Protein 8SFV (pdb70)

Structure (mmCIF, N/CA/C/O backbone):
data_8SFV
#
_entry.id   8SFV
#
_cell.length_a   111.251
_cell.length_b   111.251
_cell.length_c   193.802
_cell.angle_alpha   90.00
_cell.angle_beta   90.00
_cell.angle_gamma   90.00
#
_symmetry.space_group_name_H-M   'I 41 2 2'
#
loop_
_entity.id
_entity.type
_entity.pdbx_description
1 polymer 'Green fluorescent protein'
2 polymer LaG19
3 non-polymer GLYCEROL
4 non-polymer 'SULFATE ION'
5 non-polymer 'SODIUM ION'
6 water water
#
loop_
_atom_site.group_PDB
_atom_site.id
_atom_site.type_symbol
_atom_site.label_atom_id
_atom_site.label_alt_id
_atom_site.label_comp_id
_atom_site.label_asym_id
_atom_site.label_entity_id
_atom_site.label_seq_id
_atom_site.pdbx_PDB_ins_code
_atom_site.Cartn_x
_atom_site.Cartn_y
_atom_site.Cartn_z
_atom_site.occupancy
_atom_site.B_iso_or_equiv
_atom_site.auth_seq_id
_atom_site.auth_comp_id
_atom_site.auth_asym_id
_atom_site.auth_atom_id
_atom_site.pdbx_PDB_model_num
ATOM 1 N N . SER A 1 3 ? 13.798 -23.807 -44.425 1.00 78.32 2 SER A N 1
ATOM 2 C CA . SER A 1 3 ? 12.810 -24.814 -44.054 1.00 80.91 2 SER A CA 1
ATOM 3 C C . SER A 1 3 ? 11.606 -24.809 -44.983 1.00 90.77 2 SER A C 1
ATOM 4 O O . SER A 1 3 ? 11.517 -24.004 -45.913 1.00 92.60 2 SER A O 1
ATOM 11 N N . LYS A 1 4 ? 10.666 -25.707 -44.689 1.00 82.44 3 LYS A N 1
ATOM 12 C CA . LYS A 1 4 ? 9.473 -25.918 -45.504 1.00 76.62 3 LYS A CA 1
ATOM 13 C C . LYS A 1 4 ? 8.333 -25.038 -45.005 1.00 61.16 3 LYS A C 1
ATOM 14 O O . LYS A 1 4 ? 7.781 -24.228 -45.756 1.00 57.13 3 LYS A O 1
ATOM 33 N N . GLY A 1 5 ? 7.979 -25.193 -43.730 1.00 57.15 4 GLY A N 1
ATOM 34 C CA . G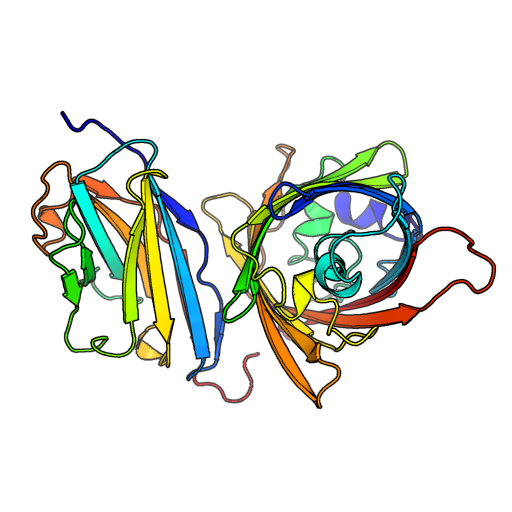LY A 1 5 ? 7.031 -24.277 -43.123 1.00 51.97 4 GLY A CA 1
ATOM 35 C C . GLY A 1 5 ? 7.502 -22.840 -43.204 1.00 50.16 4 GLY A C 1
ATOM 36 O O . GLY A 1 5 ? 6.736 -21.946 -43.580 1.00 49.02 4 GLY A O 1
ATOM 40 N N . GLU A 1 6 ? 8.778 -22.598 -42.859 1.00 53.41 5 GLU A N 1
ATOM 41 C CA . GLU A 1 6 ? 9.341 -21.257 -42.988 1.00 51.05 5 GLU A CA 1
ATOM 42 C C . GLU A 1 6 ? 9.066 -20.675 -44.366 1.00 52.30 5 GLU A C 1
ATOM 43 O O . GLU A 1 6 ? 8.757 -19.482 -44.508 1.00 47.51 5 GLU A O 1
ATOM 55 N N . GLU A 1 7 ? 9.220 -21.504 -45.405 1.00 53.58 6 GLU A N 1
ATOM 56 C CA . GLU A 1 7 ? 9.203 -20.993 -46.766 1.00 53.00 6 GLU A CA 1
ATOM 57 C C . GLU A 1 7 ? 7.841 -20.443 -47.164 1.00 45.89 6 GLU A C 1
ATOM 58 O O . GLU A 1 7 ? 7.761 -19.596 -48.060 1.00 47.90 6 GLU A O 1
ATOM 70 N N . LEU A 1 8 ? 6.765 -20.917 -46.530 1.00 45.00 7 LEU A N 1
ATOM 71 C CA . LEU A 1 8 ? 5.447 -20.379 -46.847 1.00 43.52 7 LEU A CA 1
ATOM 72 C C . LEU A 1 8 ? 5.265 -18.922 -46.416 1.00 41.86 7 LEU A C 1
ATOM 73 O O . LEU A 1 8 ? 4.270 -18.297 -46.799 1.00 39.19 7 LEU A O 1
ATOM 89 N N . PHE A 1 9 ? 6.210 -18.359 -45.660 1.00 41.58 8 PHE A N 1
ATOM 90 C CA . PHE A 1 9 ? 6.032 -17.041 -45.066 1.00 37.15 8 PHE A CA 1
ATOM 91 C C . PHE A 1 9 ? 7.072 -16.025 -45.508 1.00 40.05 8 PHE A C 1
ATOM 92 O O . PHE A 1 9 ? 7.164 -14.941 -44.916 1.00 40.60 8 PHE A O 1
ATOM 109 N N . THR A 1 10 ? 7.828 -16.318 -46.559 1.00 40.91 9 THR A N 1
ATOM 110 C CA . THR A 1 10 ? 8.841 -15.369 -47.011 1.00 39.66 9 THR A CA 1
ATOM 111 C C . THR A 1 10 ? 8.251 -14.100 -47.604 1.00 42.52 9 THR A C 1
ATOM 112 O O . THR A 1 10 ? 8.965 -13.094 -47.742 1.00 41.00 9 THR A O 1
ATOM 123 N N . GLY A 1 11 ? 6.991 -14.127 -47.999 1.00 36.99 10 GLY A N 1
ATOM 124 C CA . GLY A 1 11 ? 6.389 -12.931 -48.546 1.00 38.36 10 GLY A CA 1
ATOM 125 C C . GLY A 1 11 ? 5.085 -12.625 -47.855 1.00 38.92 10 GLY A C 1
ATOM 126 O O . GLY A 1 11 ? 4.811 -13.153 -46.774 1.00 37.73 10 GLY A O 1
ATOM 130 N N . VAL A 1 12 ? 4.284 -11.784 -48.482 1.00 36.86 11 VAL A N 1
ATOM 131 C CA . VAL A 1 12 ? 2.984 -11.387 -47.948 1.00 35.42 11 VAL A CA 1
ATOM 132 C C . VAL A 1 12 ? 1.996 -12.515 -48.165 1.00 37.11 11 VAL A C 1
ATOM 133 O O . VAL A 1 12 ? 1.898 -13.060 -49.261 1.00 35.30 11 VAL A O 1
ATOM 146 N N . VAL A 1 13 ? 1.255 -12.880 -47.114 1.00 32.10 12 VAL A N 1
ATOM 147 C CA . VAL A 1 13 ? 0.343 -14.015 -47.152 1.00 32.87 12 VAL A CA 1
ATOM 148 C C . VAL A 1 13 ? -1.063 -13.509 -46.822 1.00 33.94 12 VAL A C 1
ATOM 149 O O . VAL A 1 13 ? -1.243 -12.845 -45.805 1.00 29.71 12 VAL A O 1
ATOM 162 N N . PRO A 1 14 ? -2.064 -13.776 -47.657 1.00 35.72 13 PRO A N 1
ATOM 163 C CA . PRO A 1 14 ? -3.421 -13.347 -47.293 1.00 33.96 13 PRO A CA 1
ATOM 164 C C . PRO A 1 14 ? -3.963 -14.165 -46.140 1.00 30.14 13 PRO A C 1
ATOM 165 O O . PRO A 1 14 ? -3.635 -15.347 -45.967 1.00 32.94 13 PRO A O 1
ATOM 176 N N . ILE A 1 15 ? -4.852 -13.535 -45.369 1.00 30.49 14 ILE A N 1
ATOM 177 C CA . ILE A 1 15 ? -5.415 -14.144 -44.169 1.00 29.69 14 ILE A CA 1
ATOM 178 C C . ILE A 1 15 ? -6.933 -14.067 -44.239 1.00 31.34 14 ILE A C 1
ATOM 179 O O . ILE A 1 15 ? -7.494 -13.077 -44.713 1.00 29.64 14 ILE A O 1
ATOM 195 N N . LEU A 1 16 ? -7.586 -15.102 -43.759 1.00 30.10 15 LEU A N 1
ATOM 196 C CA . LEU A 1 16 ? -9.016 -15.096 -43.478 1.00 32.50 15 LEU A CA 1
ATOM 197 C C . LEU A 1 16 ? -9.229 -15.494 -42.027 1.00 32.98 15 LEU A C 1
ATOM 198 O O . LEU A 1 16 ? -8.545 -16.381 -41.520 1.00 35.60 15 LEU A O 1
ATOM 214 N N . VAL A 1 17 ? -10.177 -14.845 -41.361 1.00 31.43 16 VAL A N 1
ATOM 215 C CA . VAL A 1 17 ? -10.517 -15.158 -39.972 1.00 31.32 16 VAL A CA 1
ATOM 216 C C . VAL A 1 17 ? -12.017 -15.341 -39.871 1.00 36.36 16 VAL A C 1
ATOM 217 O O . VAL A 1 17 ? -12.769 -14.511 -40.378 1.00 32.41 16 VAL A O 1
ATOM 230 N N . GLU A 1 18 ? -12.453 -16.407 -39.187 1.00 33.35 17 GLU A N 1
ATOM 231 C CA . GLU A 1 18 ? -13.876 -16.684 -38.993 1.00 35.84 17 GLU A CA 1
ATOM 232 C C . GLU A 1 18 ? -14.084 -17.100 -37.545 1.00 39.49 17 GLU A C 1
ATOM 233 O O . GLU A 1 18 ? -13.417 -18.024 -37.067 1.00 39.24 17 GLU A O 1
ATOM 245 N N . LEU A 1 19 ? -15.040 -16.458 -36.862 1.00 34.55 18 LEU A N 1
ATOM 246 C CA . LEU A 1 19 ? -15.285 -16.724 -35.445 1.00 33.87 18 LEU A CA 1
ATOM 247 C C . LEU A 1 19 ? -16.776 -16.904 -35.205 1.00 38.79 18 LEU A C 1
ATOM 248 O O . LEU A 1 19 ? -17.578 -16.059 -35.610 1.00 37.42 18 LEU A O 1
ATOM 264 N N . ASP A 1 20 ? -17.132 -17.987 -34.510 1.00 38.29 19 ASP A N 1
ATOM 265 C CA . ASP A 1 20 ? -18.484 -18.195 -33.987 1.00 43.01 19 ASP A CA 1
ATOM 266 C C . ASP A 1 20 ? -18.407 -18.073 -32.468 1.00 40.83 19 ASP A C 1
ATOM 267 O O . ASP A 1 20 ? -17.603 -18.750 -31.818 1.00 41.47 19 ASP A O 1
ATOM 276 N N . GLY A 1 21 ? -19.222 -17.197 -31.910 1.00 40.21 20 GLY A N 1
ATOM 277 C CA . GLY A 1 21 ? -19.100 -16.838 -30.514 1.00 36.60 20 GLY A CA 1
ATOM 278 C C . GLY A 1 21 ? -20.411 -16.931 -29.761 1.00 43.98 20 GLY A C 1
ATOM 279 O O . GLY A 1 21 ? -21.491 -16.763 -30.319 1.00 39.06 20 GLY A O 1
ATOM 283 N N . ASP A 1 22 ? -20.286 -17.177 -28.460 1.00 42.06 21 ASP A N 1
ATOM 284 C CA . ASP A 1 22 ? -21.419 -17.308 -27.550 1.00 44.25 21 ASP A CA 1
ATOM 285 C C . ASP A 1 22 ? -20.908 -16.815 -26.200 1.00 41.44 21 ASP A C 1
ATOM 286 O O . ASP A 1 22 ? -20.122 -17.504 -25.540 1.00 47.03 21 ASP A O 1
ATOM 295 N N . VAL A 1 23 ? -21.322 -15.619 -25.819 1.00 40.60 22 VAL A N 1
ATOM 296 C CA . VAL A 1 23 ? -20.911 -15.042 -24.549 1.00 43.19 22 VAL A CA 1
ATOM 297 C C . VAL A 1 23 ? -22.162 -14.852 -23.719 1.00 43.06 22 VAL A C 1
ATOM 298 O O . VAL A 1 23 ? -23.022 -14.018 -24.054 1.00 44.70 22 VAL A O 1
ATOM 311 N N . ASN A 1 24 ? -22.254 -15.623 -22.638 1.00 43.97 23 ASN A N 1
ATOM 312 C CA . ASN A 1 24 ? -23.409 -15.602 -21.752 1.00 47.01 23 ASN A CA 1
ATOM 313 C C . ASN A 1 24 ? -24.690 -15.875 -22.534 1.00 46.93 23 ASN A C 1
ATOM 314 O O . ASN A 1 24 ? -25.707 -15.215 -22.333 1.00 50.99 23 ASN A O 1
ATOM 325 N N . GLY A 1 25 ? -24.642 -16.871 -23.421 1.00 44.62 24 GLY A N 1
ATOM 326 C CA . GLY A 1 25 ? -25.774 -17.193 -24.273 1.00 49.19 24 GLY A CA 1
ATOM 327 C C . GLY A 1 25 ? -26.011 -16.226 -25.405 1.00 48.03 24 GLY A C 1
ATOM 328 O O . GLY A 1 25 ? -26.886 -16.486 -26.256 1.00 48.70 24 GLY A O 1
ATOM 332 N N . HIS A 1 26 ? -25.257 -15.125 -25.459 1.00 48.90 25 HIS A N 1
ATOM 333 C CA . HIS A 1 26 ? -25.428 -14.096 -26.472 1.00 51.13 25 HIS A CA 1
ATOM 334 C C . HIS A 1 26 ? -24.558 -14.468 -27.667 1.00 46.36 25 HIS A C 1
ATOM 335 O O . HIS A 1 26 ? -23.328 -14.469 -27.579 1.00 44.76 25 HIS A O 1
ATOM 349 N N . LYS A 1 27 ? -25.201 -14.813 -28.780 1.00 49.62 26 LYS A N 1
ATOM 350 C CA . LYS A 1 27 ? -24.545 -15.441 -29.918 1.00 47.44 26 LYS A CA 1
ATOM 351 C C . LYS A 1 27 ? -24.153 -14.409 -30.985 1.00 42.51 26 LYS A C 1
ATOM 352 O O . LYS A 1 27 ? -24.882 -13.442 -31.256 1.00 42.83 26 LYS A O 1
ATOM 371 N N . PHE A 1 28 ? -23.014 -14.659 -31.644 1.00 38.79 27 PHE A N 1
ATOM 372 C CA . PHE A 1 28 ? -22.552 -13.741 -32.688 1.00 38.86 27 PHE A CA 1
ATOM 373 C C . PHE A 1 28 ? -21.506 -14.384 -33.599 1.00 36.74 27 PHE A C 1
ATOM 374 O O . PHE A 1 28 ? -20.935 -15.419 -33.273 1.00 39.28 27 PHE A O 1
ATOM 391 N N . SER A 1 29 ? -21.270 -13.755 -34.761 1.00 37.32 28 SER A N 1
ATOM 392 C CA . SER A 1 29 ? -20.301 -14.259 -35.741 1.00 35.57 28 SER A CA 1
ATOM 393 C C . SER A 1 29 ? -19.487 -13.095 -36.268 1.00 35.22 28 SER A C 1
ATOM 394 O O . SER A 1 29 ? -20.029 -12.004 -36.479 1.00 35.67 28 SER A O 1
ATOM 402 N N . VAL A 1 30 ? -18.180 -13.325 -36.460 1.00 33.45 29 VAL A N 1
ATOM 403 C CA . VAL A 1 30 ? -17.297 -12.314 -37.011 1.00 32.34 29 VAL A CA 1
ATOM 404 C C . VAL A 1 30 ? -16.527 -12.919 -38.182 1.00 35.20 29 VAL A C 1
ATOM 405 O O . VAL A 1 30 ? -16.094 -14.078 -38.126 1.00 35.30 29 VAL A O 1
ATOM 418 N N . SER A 1 31 ? -16.397 -12.149 -39.264 1.00 32.14 30 SER A N 1
ATOM 419 C CA . SER A 1 31 ? -15.521 -12.507 -40.373 1.00 31.08 30 SER A CA 1
ATOM 420 C C . SER A 1 31 ? -14.502 -11.393 -40.543 1.00 30.73 30 SER A C 1
ATOM 421 O O . SER A 1 31 ? -14.856 -10.210 -40.445 1.00 31.18 30 SER A O 1
ATOM 429 N N . GLY A 1 32 ? -13.237 -11.777 -40.813 1.00 30.01 31 GLY A N 1
ATOM 430 C CA . GLY A 1 32 ? -12.183 -10.829 -41.049 1.00 31.14 31 GLY A CA 1
ATOM 431 C C . GLY A 1 32 ? -11.244 -11.323 -42.133 1.00 28.14 31 GLY A C 1
ATOM 432 O O . GLY A 1 32 ? -11.275 -12.492 -42.532 1.00 30.93 31 GLY A O 1
ATOM 436 N N . GLU A 1 33 ? -10.433 -10.394 -42.613 1.00 28.16 32 GLU A N 1
ATOM 437 C CA . GLU A 1 33 ? -9.485 -10.668 -43.692 1.00 28.37 32 GLU A CA 1
ATOM 438 C C . GLU A 1 33 ? -8.349 -9.655 -43.630 1.00 27.47 32 GLU A C 1
ATOM 439 O O . GLU A 1 33 ? -8.464 -8.557 -43.059 1.00 27.17 32 GLU A O 1
ATOM 451 N N . GLY A 1 34 ? -7.239 -10.031 -44.231 1.00 27.58 33 GLY A N 1
ATOM 452 C CA . GLY A 1 34 ? -6.145 -9.114 -44.335 1.00 28.03 33 GLY A CA 1
ATOM 453 C C . GLY A 1 34 ? -4.926 -9.824 -44.871 1.00 27.35 33 GLY A C 1
ATOM 454 O O . GLY A 1 34 ? -5.049 -10.698 -45.725 1.00 27.18 33 GLY A O 1
ATOM 458 N N . GLU A 1 35 ? -3.750 -9.485 -44.335 1.00 27.84 34 GLU A N 1
ATOM 459 C CA . GLU A 1 35 ? -2.520 -10.115 -44.780 1.00 28.82 34 GLU A CA 1
ATOM 460 C C . GLU A 1 35 ? -1.455 -10.037 -43.700 1.00 28.11 34 GLU A C 1
ATOM 461 O O . GLU A 1 35 ? -1.468 -9.148 -42.839 1.00 27.51 34 GLU A O 1
ATOM 473 N N . GLY A 1 36 ? -0.543 -10.994 -43.744 1.00 27.16 35 GLY A N 1
ATOM 474 C CA . GLY A 1 36 ? 0.576 -11.030 -42.823 1.00 26.09 35 GLY A CA 1
ATOM 475 C C . GLY A 1 36 ? 1.888 -11.070 -43.572 1.00 29.88 35 GLY A C 1
ATOM 476 O O . GLY A 1 36 ? 1.974 -11.610 -44.679 1.00 29.33 35 GLY A O 1
ATOM 480 N N . ASP A 1 37 ? 2.915 -10.511 -42.946 1.00 28.87 36 ASP A N 1
ATOM 481 C CA . ASP A 1 37 ? 4.246 -10.426 -43.568 1.00 29.74 36 ASP A CA 1
ATOM 482 C C . ASP A 1 37 ? 5.253 -10.717 -42.456 1.00 30.51 36 ASP A C 1
ATOM 483 O O . ASP A 1 37 ? 5.657 -9.818 -41.708 1.00 30.21 36 ASP A O 1
ATOM 492 N N . ALA A 1 38 ? 5.599 -11.995 -42.318 1.00 30.85 37 ALA A N 1
ATOM 493 C CA . ALA A 1 38 ? 6.433 -12.442 -41.227 1.00 31.42 37 ALA A CA 1
ATOM 494 C C . ALA A 1 38 ? 7.848 -11.930 -41.368 1.00 32.05 37 ALA A C 1
ATOM 495 O O . ALA A 1 38 ? 8.614 -11.992 -40.408 1.00 35.06 37 ALA A O 1
ATOM 502 N N . THR A 1 39 ? 8.212 -11.439 -42.556 1.00 31.34 38 THR A N 1
ATOM 503 C CA . THR A 1 39 ? 9.489 -10.773 -42.745 1.00 35.58 38 THR A CA 1
ATOM 504 C C . THR A 1 39 ? 9.604 -9.534 -41.866 1.00 32.21 38 THR A C 1
ATOM 505 O O . THR A 1 39 ? 10.668 -9.287 -41.274 1.00 33.51 38 THR A O 1
ATOM 516 N N . TYR A 1 40 ? 8.503 -8.793 -41.711 1.00 28.56 39 TYR A N 1
ATOM 517 C CA . TYR A 1 40 ? 8.450 -7.628 -40.839 1.00 31.32 39 TYR A CA 1
ATOM 518 C C . TYR A 1 40 ? 7.827 -7.939 -39.491 1.00 35.23 39 TYR A C 1
ATOM 519 O O . TYR A 1 40 ? 7.867 -7.094 -38.582 1.00 39.40 39 TYR A O 1
ATOM 537 N N . GLY A 1 41 ? 7.207 -9.100 -39.354 1.00 28.44 40 GLY A N 1
ATOM 538 C CA . GLY A 1 41 ? 6.422 -9.322 -38.173 1.00 29.32 40 GLY A CA 1
ATOM 539 C C . GLY A 1 41 ? 5.121 -8.556 -38.146 1.00 30.53 40 GLY A C 1
ATOM 540 O O . GLY A 1 41 ? 4.633 -8.216 -37.073 1.00 36.04 40 GLY A O 1
ATOM 544 N N . LYS A 1 42 ? 4.526 -8.295 -39.298 1.00 27.91 41 LYS A N 1
ATOM 545 C CA . LYS A 1 42 ? 3.390 -7.398 -39.399 1.00 25.20 41 LYS A CA 1
ATOM 546 C C . LYS A 1 42 ? 2.130 -8.148 -39.783 1.00 29.71 41 LYS A C 1
ATOM 547 O O . LYS A 1 42 ? 2.126 -8.954 -40.715 1.00 29.69 41 LYS A O 1
ATOM 566 N N . LEU A 1 43 ? 1.038 -7.812 -39.109 1.00 27.82 42 LEU A N 1
ATOM 567 C CA . LEU A 1 43 ? -0.291 -8.339 -39.402 1.00 25.09 42 LEU A CA 1
ATOM 568 C C . LEU A 1 43 ? -1.231 -7.160 -39.551 1.00 27.92 42 LEU A C 1
ATOM 569 O O . LEU A 1 43 ? -1.211 -6.248 -38.713 1.00 26.63 42 LEU A O 1
ATOM 585 N N . THR A 1 44 ? -2.065 -7.180 -40.603 1.00 25.88 43 THR A N 1
ATOM 586 C CA . THR A 1 44 ? -3.092 -6.165 -40.806 1.00 24.50 43 THR A CA 1
ATOM 587 C C . THR A 1 44 ? -4.408 -6.871 -41.096 1.00 28.04 43 THR A C 1
ATOM 588 O O . THR A 1 44 ? -4.507 -7.691 -42.026 1.00 27.04 43 THR A O 1
ATOM 599 N N . LEU A 1 45 ? -5.422 -6.572 -40.299 1.00 26.42 44 LEU A N 1
ATOM 600 C CA . LEU A 1 45 ? -6.674 -7.288 -40.440 1.00 24.84 44 LEU A CA 1
ATOM 601 C C . LEU A 1 45 ? -7.832 -6.331 -40.224 1.00 26.12 44 LEU A C 1
ATOM 602 O O . LEU A 1 45 ? -7.693 -5.353 -39.492 1.00 28.03 44 LEU A O 1
ATOM 618 N N . LYS A 1 46 ? -8.945 -6.582 -40.922 1.00 26.78 45 LYS A N 1
ATOM 619 C CA . LYS A 1 46 ? -10.228 -5.906 -40.682 1.00 25.78 45 LYS A CA 1
ATOM 620 C C . LYS A 1 46 ? -11.318 -6.927 -40.448 1.00 27.36 45 LYS A C 1
ATOM 621 O O . LYS A 1 46 ? -11.421 -7.912 -41.188 1.00 29.39 45 LYS A O 1
ATOM 640 N N . PHE A 1 47 ? -12.153 -6.677 -39.430 1.00 26.63 46 PHE A N 1
ATOM 641 C CA . PHE A 1 47 ? -13.237 -7.572 -39.061 1.00 27.76 46 PHE A CA 1
ATOM 642 C C . PHE A 1 47 ? -14.578 -6.858 -39.084 1.00 28.43 46 PHE A C 1
ATOM 643 O O . PHE A 1 47 ? -14.653 -5.673 -38.759 1.00 27.57 46 PHE A O 1
ATOM 660 N N . ILE A 1 48 ? -15.632 -7.592 -39.450 1.00 29.68 47 ILE A N 1
ATOM 661 C CA . ILE A 1 48 ? -17.012 -7.152 -39.245 1.00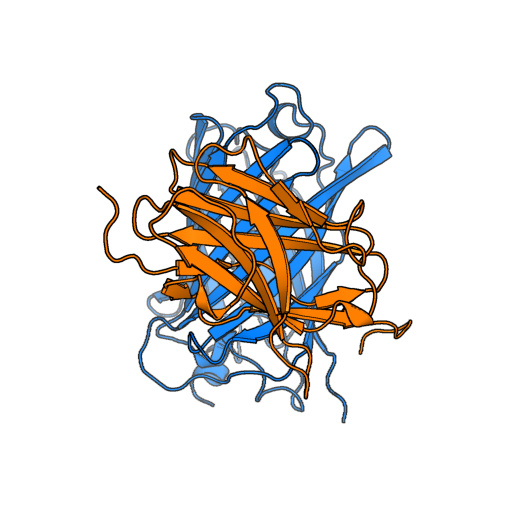 29.67 47 ILE A CA 1
ATOM 662 C C . ILE A 1 48 ? -17.762 -8.195 -38.442 1.00 30.76 47 ILE A C 1
ATOM 663 O O . ILE A 1 48 ? -17.508 -9.400 -38.547 1.00 31.16 47 ILE A O 1
ATOM 679 N N . CYS A 1 49 ? -18.733 -7.734 -37.658 1.00 32.11 48 CYS A N 1
ATOM 680 C CA . CYS A 1 49 ? -19.643 -8.657 -36.993 1.00 34.04 48 CYS A CA 1
ATOM 681 C C . CYS A 1 49 ? -20.848 -8.824 -37.927 1.00 36.07 48 CYS A C 1
ATOM 682 O O . CYS A 1 49 ? -21.487 -7.833 -38.315 1.00 34.08 48 CYS A O 1
ATOM 690 N N . THR A 1 50 ? -21.061 -10.046 -38.410 1.00 34.24 49 THR A N 1
ATOM 691 C CA . THR A 1 50 ? -22.026 -10.241 -39.491 1.00 36.39 49 THR A CA 1
ATOM 692 C C . THR A 1 50 ? -23.432 -10.462 -38.967 1.00 38.04 49 THR A C 1
ATOM 693 O O . THR A 1 50 ? -24.363 -10.507 -39.761 1.00 40.27 49 THR A O 1
ATOM 704 N N . THR A 1 51 ? -23.585 -10.613 -37.658 1.00 39.77 50 THR A N 1
ATOM 705 C CA . THR A 1 51 ? -24.860 -10.849 -36.997 1.00 38.42 50 THR A CA 1
ATOM 706 C C . THR A 1 51 ? -25.428 -9.601 -36.349 1.00 42.59 50 THR A C 1
ATOM 707 O O . THR A 1 51 ? -26.447 -9.686 -35.668 1.00 47.98 50 THR A O 1
ATOM 718 N N . GLY A 1 52 ? -24.855 -8.439 -36.610 1.00 43.10 51 GLY A N 1
ATOM 719 C CA . GLY A 1 52 ? -25.350 -7.205 -36.039 1.00 46.50 51 GLY A CA 1
ATOM 720 C C . GLY A 1 52 ? -24.301 -6.513 -35.188 1.00 46.81 51 GLY A C 1
ATOM 721 O O . GLY A 1 52 ? -23.174 -6.320 -35.640 1.00 41.87 51 GLY A O 1
ATOM 725 N N . LYS A 1 53 ? -24.663 -6.138 -33.955 1.00 42.17 52 LYS A N 1
ATOM 726 C CA . LYS A 1 53 ? -23.722 -5.454 -33.051 1.00 48.64 52 LYS A CA 1
ATOM 727 C C . LYS A 1 53 ? -22.946 -6.488 -32.245 1.00 44.02 52 LYS A C 1
ATOM 728 O O . LYS A 1 53 ? -23.512 -7.450 -31.718 1.00 39.23 52 LYS A O 1
ATOM 747 N N . LEU A 1 54 ? -21.622 -6.283 -32.124 1.00 38.25 53 LEU A N 1
ATOM 748 C CA . LEU A 1 54 ? -20.845 -7.185 -31.300 1.00 36.72 53 LEU A CA 1
ATOM 749 C C . LEU A 1 54 ? -21.276 -7.010 -29.848 1.00 34.90 53 LEU A C 1
ATOM 750 O O . LEU A 1 54 ? -21.367 -5.870 -29.375 1.00 38.76 53 LEU A O 1
ATOM 766 N N . PRO A 1 55 ? -21.612 -8.090 -29.136 1.00 35.03 54 PRO A N 1
ATOM 767 C CA . PRO A 1 55 ? -22.120 -7.949 -27.760 1.00 39.70 54 PRO A CA 1
ATOM 768 C C . PRO A 1 55 ? -21.031 -7.822 -26.703 1.00 42.63 54 PRO A C 1
ATOM 769 O O . PRO A 1 55 ? -21.358 -7.709 -25.511 1.00 39.77 54 PRO A O 1
ATOM 780 N N . VAL A 1 56 ? -19.762 -7.860 -27.107 1.00 37.57 55 VAL A N 1
ATOM 781 C CA . VAL A 1 56 ? -18.626 -7.640 -26.211 1.00 32.97 55 VAL A CA 1
ATOM 782 C C . VAL A 1 56 ? -17.722 -6.598 -26.866 1.00 38.45 55 VAL A C 1
ATOM 783 O O . VAL A 1 56 ? -17.883 -6.312 -28.054 1.00 33.18 55 VAL A O 1
ATOM 796 N N . PRO A 1 57 ? -16.788 -6.000 -26.142 1.00 36.35 56 PRO A N 1
ATOM 797 C CA . PRO A 1 57 ? -15.891 -5.003 -26.753 1.00 34.79 56 PRO A CA 1
ATOM 798 C C . PRO A 1 57 ? -14.904 -5.655 -27.698 1.00 31.09 56 PRO A C 1
ATOM 799 O O . PRO A 1 57 ? -14.323 -6.709 -27.414 1.00 33.80 56 PRO A O 1
ATOM 810 N N . TRP A 1 58 ? -14.718 -5.005 -28.833 1.00 30.68 57 TRP A N 1
ATOM 811 C CA . TRP A 1 58 ? -13.749 -5.473 -29.825 1.00 28.72 57 TRP A CA 1
ATOM 812 C C . TRP A 1 58 ? -12.397 -5.776 -29.222 1.00 28.03 57 TRP A C 1
ATOM 813 O O . TRP A 1 58 ? -11.803 -6.810 -29.573 1.00 30.14 57 TRP A O 1
ATOM 834 N N . PRO A 1 59 ? -11.864 -4.958 -28.320 1.00 30.97 58 PRO A N 1
ATOM 835 C CA . PRO A 1 59 ? -10.501 -5.231 -27.824 1.00 28.96 58 PRO A CA 1
ATOM 836 C C . PRO A 1 59 ? -10.394 -6.555 -27.098 1.00 29.64 58 PRO A C 1
ATOM 837 O O . PRO A 1 59 ? -9.317 -7.144 -27.076 1.00 30.80 58 PRO A O 1
ATOM 848 N N . THR A 1 60 ? -11.493 -7.064 -26.509 1.00 29.49 59 THR A N 1
ATOM 849 C CA . THR A 1 60 ? -11.397 -8.333 -25.799 1.00 28.94 59 THR A CA 1
ATOM 850 C C . THR A 1 60 ? -11.169 -9.513 -26.733 1.00 30.35 59 THR A C 1
ATOM 851 O O . THR A 1 60 ? -10.820 -10.595 -26.242 1.00 32.55 59 THR A O 1
ATOM 862 N N . LEU A 1 61 ? -11.369 -9.337 -28.052 1.00 31.14 60 LEU A N 1
ATOM 863 C CA . LEU A 1 61 ? -11.219 -10.413 -29.026 1.00 28.98 60 LEU A CA 1
ATOM 864 C C . LEU A 1 61 ? -9.934 -10.331 -29.851 1.00 28.61 60 LEU A C 1
ATOM 865 O O . LEU A 1 61 ? -9.706 -11.217 -30.681 1.00 28.48 60 LEU A O 1
ATOM 881 N N . VAL A 1 62 ? -9.088 -9.316 -29.623 1.00 30.48 61 VAL A N 1
ATOM 882 C CA . VAL A 1 62 ? -7.857 -9.135 -30.409 1.00 28.84 61 VAL A CA 1
ATOM 883 C C . VAL A 1 62 ? -6.963 -10.366 -30.362 1.00 27.46 61 VAL A C 1
ATOM 884 O O . VAL A 1 62 ? -6.503 -10.855 -31.402 1.00 28.91 61 VAL A O 1
ATOM 897 N N . THR A 1 63 ? -6.672 -10.894 -29.150 1.00 28.29 62 THR A N 1
ATOM 898 C CA . THR A 1 63 ? -5.790 -12.046 -29.092 1.00 31.24 62 THR A CA 1
ATOM 899 C C . THR A 1 63 ? -6.392 -13.264 -29.780 1.00 29.61 62 THR A C 1
ATOM 900 O O . THR A 1 63 ? -5.646 -14.146 -30.248 1.00 31.27 62 THR A O 1
ATOM 911 N N . THR A 1 64 ? -7.717 -13.399 -29.755 1.00 28.98 63 THR A N 1
ATOM 912 C CA . THR A 1 64 ? -8.340 -14.558 -30.379 1.00 30.00 63 THR A CA 1
ATOM 913 C C . THR A 1 64 ? -8.233 -14.488 -31.895 1.00 34.07 63 THR A C 1
ATOM 914 O O . THR A 1 64 ? -7.935 -15.498 -32.539 1.00 30.92 63 THR A O 1
ATOM 925 N N . PHE A 1 65 ? -8.476 -13.309 -32.474 1.00 31.20 64 PHE A N 1
ATOM 926 C CA . PHE A 1 65 ? -8.435 -13.114 -33.929 1.00 29.70 64 PHE A CA 1
ATOM 927 C C . PHE A 1 65 ? -6.991 -13.255 -34.428 1.00 31.46 64 PHE A C 1
ATOM 928 O O . PHE A 1 65 ? -6.679 -13.795 -35.501 1.00 32.88 64 PHE A O 1
ATOM 975 N N . VAL A 1 67 ? -2.655 -15.263 -34.969 1.00 30.42 68 VAL A N 1
ATOM 976 C CA . VAL A 1 67 ? -1.978 -15.972 -36.094 1.00 30.00 68 VAL A CA 1
ATOM 977 C C . VAL A 1 67 ? -0.500 -15.717 -35.877 1.00 33.30 68 VAL A C 1
ATOM 978 O O . VAL A 1 67 ? 0.172 -14.979 -36.595 1.00 29.89 68 VAL A O 1
ATOM 990 N N . GLN A 1 68 ? 0.023 -16.361 -34.834 1.00 30.88 69 GLN A N 1
ATOM 991 C CA . GLN A 1 68 ? 1.374 -16.076 -34.379 1.00 29.18 69 GLN A CA 1
ATOM 992 C C . GLN A 1 68 ? 2.435 -16.640 -35.305 1.00 29.93 69 GLN A C 1
ATOM 993 O O . GLN A 1 68 ? 3.619 -16.330 -35.115 1.00 30.29 69 GLN A O 1
ATOM 1007 N N . CYS A 1 69 ? 2.039 -17.410 -36.325 1.00 30.55 70 CYS A N 1
ATOM 1008 C CA . CYS A 1 69 ? 2.956 -17.751 -37.405 1.00 30.80 70 CYS A CA 1
ATOM 1009 C C . CYS A 1 69 ? 3.476 -16.531 -38.147 1.00 30.55 70 CYS A C 1
ATOM 1010 O O . CYS A 1 69 ? 4.478 -16.650 -38.858 1.00 32.87 70 CYS A O 1
ATOM 1018 N N . PHE A 1 70 ? 2.871 -15.355 -37.967 1.00 28.99 71 PHE A N 1
ATOM 1019 C CA . PHE A 1 70 ? 3.384 -14.150 -38.611 1.00 30.23 71 PHE A CA 1
ATOM 1020 C C . PHE A 1 70 ? 4.377 -13.385 -37.751 1.00 31.33 71 PHE A C 1
ATOM 1021 O O . PHE A 1 70 ? 4.853 -12.331 -38.184 1.00 30.51 71 PHE A O 1
ATOM 1038 N N . ALA A 1 71 ? 4.800 -13.952 -36.618 1.00 28.95 72 ALA A N 1
ATOM 1039 C CA . ALA A 1 71 ? 5.856 -13.330 -35.835 1.00 30.79 72 ALA A CA 1
ATOM 1040 C C . ALA A 1 71 ? 7.137 -13.302 -36.642 1.00 30.28 72 ALA A C 1
ATOM 1041 O O . ALA A 1 71 ? 7.406 -14.209 -37.428 1.00 32.65 72 ALA A O 1
ATOM 1048 N N . ARG A 1 72 ? 7.933 -12.235 -36.465 1.00 29.43 73 ARG A N 1
ATOM 1049 C CA . ARG A 1 72 ? 9.282 -12.229 -37.008 1.00 30.06 73 ARG A CA 1
ATOM 1050 C C . ARG A 1 72 ? 10.201 -12.944 -36.031 1.00 34.56 73 ARG A C 1
ATOM 1051 O O . ARG A 1 72 ? 10.426 -12.454 -34.919 1.00 33.79 73 ARG A O 1
ATOM 1072 N N . TYR A 1 73 ? 10.748 -14.099 -36.442 1.00 31.82 74 TYR A N 1
ATOM 1073 C CA . TYR A 1 73 ? 11.781 -14.786 -35.666 1.00 34.28 74 TYR A CA 1
ATOM 1074 C C . TYR A 1 73 ? 13.138 -14.396 -36.221 1.00 37.60 74 TYR A C 1
ATOM 1075 O O . TYR A 1 73 ? 13.409 -14.654 -37.399 1.00 35.29 74 TYR A O 1
ATOM 1093 N N . PRO A 1 74 ? 14.009 -13.780 -35.447 1.00 36.59 75 PRO A N 1
ATOM 1094 C CA . PRO A 1 74 ? 15.371 -13.498 -35.946 1.00 40.73 75 PRO A CA 1
ATOM 1095 C C . PRO A 1 74 ? 16.071 -14.778 -36.397 1.00 45.65 75 PRO A C 1
ATOM 1096 O O . PRO A 1 74 ? 15.757 -15.885 -35.954 1.00 39.45 75 PRO A O 1
ATOM 1107 N N . ASP A 1 75 ? 17.058 -14.615 -37.281 1.00 43.66 76 ASP A N 1
ATOM 1108 C CA . ASP A 1 75 ? 17.691 -15.792 -37.864 1.00 47.71 76 ASP A CA 1
ATOM 1109 C C . ASP A 1 75 ? 18.281 -16.688 -36.796 1.00 48.78 76 ASP A C 1
ATOM 1110 O O . ASP A 1 75 ? 18.157 -17.914 -36.874 1.00 51.31 76 ASP A O 1
ATOM 1119 N N . HIS A 1 76 ? 18.909 -16.108 -35.776 1.00 47.61 77 HIS A N 1
ATOM 1120 C CA . HIS A 1 76 ? 19.495 -16.981 -34.758 1.00 51.45 77 HIS A CA 1
ATOM 1121 C C . HIS A 1 76 ? 18.450 -17.723 -33.939 1.00 50.94 77 HIS A C 1
ATOM 1122 O O . HIS A 1 76 ? 18.815 -18.543 -33.104 1.00 50.23 77 HIS A O 1
ATOM 1136 N N . MET A 1 77 ? 17.160 -17.467 -34.154 1.00 46.85 78 MET A N 1
ATOM 1137 C CA . MET A 1 77 ? 16.097 -18.067 -33.350 1.00 50.60 78 MET A CA 1
ATOM 1138 C C . MET A 1 77 ? 15.184 -18.928 -34.207 1.00 47.24 78 MET A C 1
ATOM 1139 O O . MET A 1 77 ? 14.156 -19.403 -33.709 1.00 43.27 78 MET A O 1
ATOM 1153 N N . LYS A 1 78 ? 15.534 -19.148 -35.482 1.00 48.99 79 LYS A N 1
ATOM 1154 C CA . LYS A 1 78 ? 14.581 -19.753 -36.404 1.00 51.12 79 LYS A CA 1
ATOM 1155 C C . LYS A 1 78 ? 14.255 -21.181 -35.999 1.00 48.04 79 LYS A C 1
ATOM 1156 O O . LYS A 1 78 ? 13.158 -21.664 -36.289 1.00 46.46 79 LYS A O 1
ATOM 1175 N N . GLN A 1 79 ? 15.170 -21.859 -35.307 1.00 48.76 80 GLN A N 1
ATOM 1176 C CA . GLN A 1 79 ? 14.873 -23.207 -34.834 1.00 48.39 80 GLN A CA 1
ATOM 1177 C C . GLN A 1 79 ? 13.884 -23.240 -33.681 1.00 48.24 80 GLN A C 1
ATOM 1178 O O . GLN A 1 79 ? 13.560 -24.330 -33.212 1.00 49.73 80 GLN A O 1
ATOM 1192 N N . HIS A 1 80 ? 13.419 -22.097 -33.186 1.00 43.09 81 HIS A N 1
ATOM 1193 C CA . HIS A 1 80 ? 12.480 -22.044 -32.071 1.00 42.62 81 HIS A CA 1
ATOM 1194 C C . HIS A 1 80 ? 11.078 -21.627 -32.500 1.00 38.94 81 HIS A C 1
ATOM 1195 O O . HIS A 1 80 ? 10.218 -21.380 -31.643 1.00 38.38 81 HIS A O 1
ATOM 1209 N N . ASP A 1 81 ? 10.821 -21.587 -33.804 1.00 39.26 82 ASP A N 1
ATOM 1210 C CA . ASP A 1 81 ? 9.557 -21.110 -34.348 1.00 39.21 82 ASP A CA 1
ATOM 1211 C C . ASP A 1 81 ? 8.623 -22.290 -34.594 1.00 36.23 82 ASP A C 1
ATOM 1212 O O . ASP A 1 81 ? 8.495 -22.786 -35.713 1.00 39.11 82 ASP A O 1
ATOM 1221 N N . PHE A 1 82 ? 7.916 -22.689 -33.525 1.00 35.41 83 PHE A N 1
ATOM 1222 C CA . PHE A 1 82 ? 6.950 -23.767 -33.628 1.00 40.77 83 PHE A CA 1
ATOM 1223 C C . PHE A 1 82 ? 5.918 -23.467 -34.692 1.00 41.12 83 PHE A C 1
ATOM 1224 O O . PHE A 1 82 ? 5.575 -24.335 -35.503 1.00 42.17 83 PHE A O 1
ATOM 1241 N N . PHE A 1 83 ? 5.421 -22.229 -34.711 1.00 38.85 84 PHE A N 1
ATOM 1242 C CA . PHE A 1 83 ? 4.219 -21.919 -35.475 1.00 34.00 84 PHE A CA 1
ATOM 1243 C C . PHE A 1 83 ? 4.414 -22.202 -36.954 1.00 38.56 84 PHE A C 1
ATOM 1244 O O . PHE A 1 83 ? 3.606 -22.889 -37.582 1.00 37.28 84 PHE A O 1
ATOM 1261 N N . LYS A 1 84 ? 5.476 -21.656 -37.542 1.00 37.88 85 LYS A N 1
ATOM 1262 C CA . LYS A 1 84 ? 5.708 -21.905 -38.958 1.00 37.14 85 LYS A CA 1
ATOM 1263 C C . LYS A 1 84 ? 6.066 -23.363 -39.221 1.00 40.39 85 LYS A C 1
ATOM 1264 O O . LYS A 1 84 ? 5.783 -23.876 -40.313 1.00 42.10 85 LYS A O 1
ATOM 1283 N N . SER A 1 85 ? 6.702 -24.034 -38.261 1.00 41.15 86 SER A N 1
ATOM 1284 C CA . SER A 1 85 ? 7.135 -25.403 -38.507 1.00 45.23 86 SER A CA 1
ATOM 1285 C C . SER A 1 85 ? 5.951 -26.350 -38.650 1.00 48.52 86 SER A C 1
ATOM 1286 O O . SER A 1 85 ? 6.091 -27.395 -39.297 1.00 52.61 86 SER A O 1
ATOM 1294 N N . ALA A 1 86 ? 4.783 -26.005 -38.090 1.00 42.77 87 ALA A N 1
ATOM 1295 C CA . ALA A 1 86 ? 3.617 -26.864 -38.242 1.00 44.55 87 ALA A CA 1
ATOM 1296 C C . ALA A 1 86 ? 2.914 -26.685 -39.578 1.00 47.74 87 ALA A C 1
ATOM 1297 O O . ALA A 1 86 ? 2.005 -27.462 -39.886 1.00 48.11 87 ALA A O 1
ATOM 1304 N N . MET A 1 87 ? 3.305 -25.710 -40.366 1.00 42.81 88 MET A N 1
ATOM 1305 C CA . MET A 1 87 ? 2.610 -25.325 -41.591 1.00 45.32 88 MET A CA 1
ATOM 1306 C C . MET A 1 87 ? 3.068 -26.222 -42.736 1.00 50.70 88 MET A C 1
ATOM 1307 O O . MET A 1 87 ? 4.220 -26.662 -42.771 1.00 52.28 88 MET A O 1
ATOM 1321 N N . PRO A 1 88 ? 2.201 -26.472 -43.724 1.00 50.54 89 PRO A N 1
ATOM 1322 C CA . PRO A 1 88 ? 0.865 -25.887 -43.958 1.00 47.46 89 PRO A CA 1
ATOM 1323 C C . PRO A 1 88 ? -0.287 -26.616 -43.274 1.00 48.34 89 PRO A C 1
ATOM 1324 O O . PRO A 1 88 ? -1.397 -26.091 -43.233 1.00 44.60 89 PRO A O 1
ATOM 1335 N N . GLU A 1 89 ? -0.029 -27.811 -42.737 1.00 45.73 90 GLU A N 1
ATOM 1336 C CA . GLU A 1 89 ? -1.087 -28.556 -42.075 1.00 50.55 90 GLU A CA 1
ATOM 1337 C C . GLU A 1 89 ? -1.686 -27.759 -40.926 1.00 50.22 90 GLU A C 1
ATOM 1338 O O . GLU A 1 89 ? -2.889 -27.840 -40.668 1.00 44.98 90 GLU A O 1
ATOM 1350 N N . GLY A 1 90 ? -0.868 -27.017 -40.203 1.00 46.35 91 GLY A N 1
ATOM 1351 C CA . GLY A 1 90 ? -1.367 -26.082 -39.218 1.00 43.11 91 GLY A CA 1
ATOM 1352 C C . GLY A 1 90 ? -1.329 -26.596 -37.800 1.00 42.58 91 GLY A C 1
ATOM 1353 O O . GLY A 1 90 ? -0.753 -27.636 -37.476 1.00 48.80 91 GLY A O 1
ATOM 1357 N N . TYR A 1 91 ? -1.946 -25.813 -36.926 1.00 40.47 92 TYR A N 1
ATOM 1358 C CA . TYR A 1 91 ? -2.008 -26.149 -35.522 1.00 41.35 92 TYR A CA 1
ATOM 1359 C C . TYR A 1 91 ? -3.368 -25.767 -34.971 1.00 40.33 92 TYR A C 1
ATOM 1360 O O . TYR A 1 91 ? -4.085 -24.938 -35.534 1.00 41.16 92 TYR A O 1
ATOM 1378 N N . VAL A 1 92 ? -3.717 -26.414 -33.872 1.00 41.37 93 VAL A N 1
ATOM 1379 C CA . VAL A 1 92 ? -4.850 -26.035 -33.045 1.00 37.48 93 VAL A CA 1
ATOM 1380 C C . VAL A 1 92 ? -4.355 -25.092 -31.960 1.00 42.61 93 VAL A C 1
ATOM 1381 O O . VAL A 1 92 ? -3.374 -25.382 -31.270 1.00 46.45 93 VAL A O 1
ATOM 1394 N N . GLN A 1 93 ? -5.032 -23.966 -31.794 1.00 36.86 94 GLN A N 1
ATOM 1395 C CA . GLN A 1 93 ? -4.708 -23.007 -30.742 1.00 36.79 94 GLN A CA 1
ATOM 1396 C C . GLN A 1 93 ? -5.896 -22.930 -29.801 1.00 41.83 94 GLN A C 1
ATOM 1397 O O . GLN A 1 93 ? -7.004 -22.583 -30.226 1.00 38.04 94 GLN A O 1
ATOM 1411 N N . GLU A 1 94 ? -5.676 -23.297 -28.538 1.00 39.46 95 GLU A N 1
ATOM 1412 C CA . GLU A 1 94 ? -6.710 -23.270 -27.510 1.00 36.81 95 GLU A CA 1
ATOM 1413 C C . GLU A 1 94 ? -6.304 -22.294 -26.424 1.00 37.62 95 GLU A C 1
ATOM 1414 O O . GLU A 1 94 ? -5.127 -22.225 -26.037 1.00 39.22 95 GLU A O 1
ATOM 1426 N N . ARG A 1 95 ? -7.274 -21.530 -25.947 1.00 35.05 96 ARG A N 1
ATOM 1427 C CA . ARG A 1 95 ? -7.038 -20.642 -24.826 1.00 35.72 96 ARG A CA 1
ATOM 1428 C C . ARG A 1 95 ? -8.159 -20.741 -23.813 1.00 40.74 96 ARG A C 1
ATOM 1429 O O . ARG A 1 95 ? -9.302 -21.088 -24.128 1.00 36.35 96 ARG A O 1
ATOM 1450 N N . THR A 1 96 ? -7.814 -20.393 -22.583 1.00 37.08 97 THR A N 1
ATOM 1451 C CA . THR A 1 96 ? -8.758 -19.863 -21.630 1.00 36.44 97 THR A CA 1
ATOM 1452 C C . THR A 1 96 ? -8.252 -18.486 -21.253 1.00 38.83 97 THR A C 1
ATOM 1453 O O . THR A 1 96 ? -7.046 -18.308 -21.028 1.00 35.10 97 THR A O 1
ATOM 1464 N N . ILE A 1 97 ? -9.158 -17.516 -21.237 1.00 35.93 98 ILE A N 1
ATOM 1465 C CA . ILE A 1 97 ? -8.849 -16.128 -20.924 1.00 35.73 98 ILE A CA 1
ATOM 1466 C C . ILE A 1 97 ? -9.678 -15.707 -19.711 1.00 37.45 98 ILE A C 1
ATOM 1467 O O . ILE A 1 97 ? -10.909 -15.613 -19.809 1.00 34.83 98 ILE A O 1
ATOM 1483 N N . PHE A 1 98 ? -9.012 -15.398 -18.585 1.00 35.22 99 PHE A N 1
ATOM 1484 C CA . PHE A 1 98 ? -9.714 -15.027 -17.349 1.00 39.53 99 PHE A CA 1
ATOM 1485 C C . PHE A 1 98 ? -9.737 -13.508 -17.168 1.00 38.99 99 PHE A C 1
ATOM 1486 O O . PHE A 1 98 ? -8.684 -12.881 -16.957 1.00 38.43 99 PHE A O 1
ATOM 1503 N N . PHE A 1 99 ? -10.937 -12.912 -17.199 1.00 34.25 100 PHE A N 1
ATOM 1504 C CA . PHE A 1 99 ? -11.063 -11.465 -16.993 1.00 34.87 100 PHE A CA 1
ATOM 1505 C C . PHE A 1 99 ? -11.208 -11.229 -15.487 1.00 44.87 100 PHE A C 1
ATOM 1506 O O . PHE A 1 99 ? -12.126 -11.779 -14.858 1.00 43.25 100 PHE A O 1
ATOM 1523 N N . LYS A 1 100 ? -10.29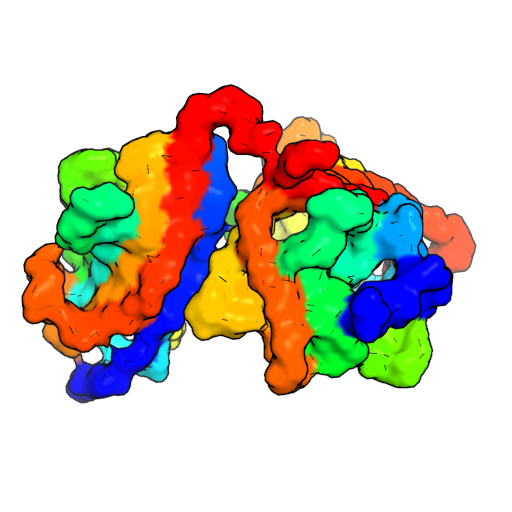0 -10.440 -14.904 1.00 42.17 101 LYS A N 1
ATOM 1524 C CA . LYS A 1 100 ? -10.222 -10.334 -13.442 1.00 43.54 101 LYS A CA 1
ATOM 1525 C C . LYS A 1 100 ? -11.580 -9.946 -12.874 1.00 41.70 101 LYS A C 1
ATOM 1526 O O . LYS A 1 100 ? -12.129 -8.890 -13.237 1.00 43.41 101 LYS A O 1
ATOM 1545 N N . ASP A 1 101 ? -12.062 -10.754 -11.929 1.00 46.33 102 ASP A N 1
ATOM 1546 C CA . ASP A 1 101 ? -13.339 -10.464 -11.237 1.00 49.13 102 ASP A CA 1
ATOM 1547 C C . ASP A 1 101 ? -14.521 -10.474 -12.206 1.00 47.55 102 ASP A C 1
ATOM 1548 O O . ASP A 1 101 ? -15.503 -9.746 -12.023 1.00 52.46 102 ASP A O 1
ATOM 1557 N N . ASP A 1 102 ? -14.405 -11.262 -13.269 1.00 40.94 103 ASP A N 1
ATOM 1558 C CA . ASP A 1 102 ? -15.450 -11.301 -14.287 1.00 40.96 103 ASP A CA 1
ATOM 1559 C C . ASP A 1 102 ? -15.376 -12.670 -14.947 1.00 40.65 103 ASP A C 1
ATOM 1560 O O . ASP A 1 102 ? -14.782 -13.601 -14.390 1.00 39.91 103 ASP A O 1
ATOM 1569 N N . GLY A 1 103 ? -15.980 -12.801 -16.123 1.00 38.66 104 GLY A N 1
ATOM 1570 C CA . GLY A 1 103 ? -16.127 -14.104 -16.725 1.00 39.23 104 GLY A CA 1
ATOM 1571 C C . GLY A 1 103 ? -14.874 -14.500 -17.471 1.00 41.12 104 GLY A C 1
ATOM 1572 O O . GLY A 1 103 ? -13.827 -13.863 -17.369 1.00 38.21 104 GLY A O 1
ATOM 1576 N N . ASN A 1 104 ? -14.977 -15.608 -18.199 1.00 41.06 105 ASN A N 1
ATOM 1577 C CA . ASN A 1 104 ? -13.855 -16.122 -18.961 1.00 44.29 105 ASN A CA 1
ATOM 1578 C C . ASN A 1 104 ? -14.292 -16.540 -20.364 1.00 43.47 105 ASN A C 1
ATOM 1579 O O . ASN A 1 104 ? -15.413 -17.015 -20.586 1.00 38.64 105 ASN A O 1
ATOM 1590 N N . TYR A 1 105 ? -13.368 -16.383 -21.306 1.00 38.28 106 TYR A N 1
ATOM 1591 C CA . TYR A 1 105 ? -13.516 -16.942 -22.639 1.00 36.92 106 TYR A CA 1
ATOM 1592 C C . TYR A 1 105 ? -12.760 -18.258 -22.706 1.00 37.84 106 TYR A C 1
ATOM 1593 O O . TYR A 1 105 ? -11.641 -18.373 -22.183 1.00 34.88 106 TYR A O 1
ATOM 1611 N N . LYS A 1 106 ? -13.336 -19.222 -23.408 1.00 38.29 107 LYS A N 1
ATOM 1612 C CA . LYS A 1 106 ? -12.630 -20.423 -23.822 1.00 39.25 107 LYS A CA 1
ATOM 1613 C C . LYS A 1 106 ? -12.692 -20.513 -25.334 1.00 39.03 107 LYS A C 1
ATOM 1614 O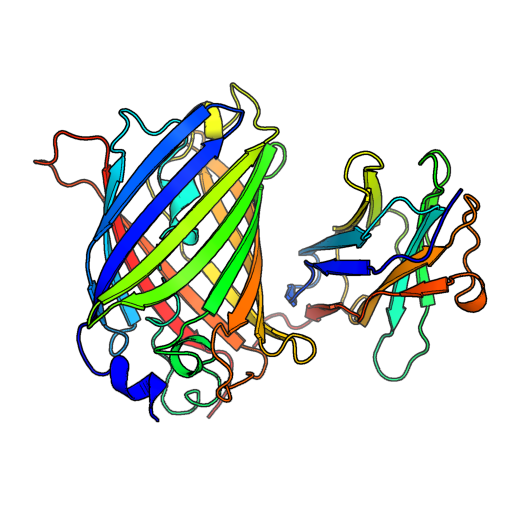 O . LYS A 1 106 ? -13.772 -20.428 -25.906 1.00 37.17 107 LYS A O 1
ATOM 1633 N N . THR A 1 107 ? -11.542 -20.649 -25.985 1.00 37.15 108 THR A N 1
ATOM 1634 C CA . THR A 1 107 ? -11.497 -20.640 -27.440 1.00 35.53 108 THR A CA 1
ATOM 1635 C C . THR A 1 107 ? -10.776 -21.871 -27.951 1.00 36.83 108 THR A C 1
ATOM 1636 O O . THR A 1 107 ? -9.839 -22.383 -27.310 1.00 37.94 108 THR A O 1
ATOM 1647 N N . ARG A 1 108 ? -11.225 -22.349 -29.108 1.00 37.59 109 ARG A N 1
ATOM 1648 C CA . ARG A 1 108 ? -10.483 -23.347 -29.879 1.00 38.91 109 ARG A CA 1
ATOM 1649 C C . ARG A 1 108 ? -10.422 -22.884 -31.324 1.00 40.35 109 ARG A C 1
ATOM 1650 O O . ARG A 1 108 ? -11.466 -22.663 -31.937 1.00 36.98 109 ARG A O 1
ATOM 1671 N N . ALA A 1 109 ? -9.221 -22.785 -31.882 1.00 40.10 110 ALA A N 1
ATOM 1672 C CA . ALA A 1 109 ? -9.026 -22.331 -33.258 1.00 40.03 110 ALA A CA 1
ATOM 1673 C C . ALA A 1 109 ? -8.179 -23.347 -34.005 1.00 39.18 110 ALA A C 1
ATOM 1674 O O . ALA A 1 109 ? -7.313 -24.008 -33.414 1.00 40.56 110 ALA A O 1
ATOM 1681 N N . GLU A 1 110 ? -8.439 -23.485 -35.298 1.00 41.12 111 GLU A N 1
ATOM 1682 C CA . GLU A 1 110 ? -7.503 -24.124 -36.220 1.00 39.11 111 GLU A CA 1
ATOM 1683 C C . GLU A 1 110 ? -6.875 -23.060 -37.094 1.00 38.70 111 GLU A C 1
ATOM 1684 O O . GLU A 1 110 ? -7.589 -22.266 -37.707 1.00 34.03 111 GLU A O 1
ATOM 1696 N N . VAL A 1 111 ? -5.548 -23.049 -37.140 1.00 35.31 112 VAL A N 1
ATOM 1697 C CA . VAL A 1 111 ? -4.775 -22.138 -37.978 1.00 37.02 112 VAL A CA 1
ATOM 1698 C C . VAL A 1 111 ? -4.030 -22.974 -39.006 1.00 39.29 112 VAL A C 1
ATOM 1699 O O . VAL A 1 111 ? -3.170 -23.785 -38.637 1.00 42.13 112 VAL A O 1
ATOM 1712 N N . LYS A 1 112 ? -4.333 -22.762 -40.289 1.00 41.65 113 LYS A N 1
ATOM 1713 C CA . LYS A 1 112 ? -3.780 -23.619 -41.321 1.00 38.55 113 LYS A CA 1
ATOM 1714 C C . LYS A 1 112 ? -3.967 -22.977 -42.679 1.00 40.88 113 LYS A C 1
ATOM 1715 O O . LYS A 1 112 ? -4.808 -22.097 -42.864 1.00 43.24 113 LYS A O 1
ATOM 1734 N N . PHE A 1 113 ? -3.193 -23.456 -43.644 1.00 42.18 114 PHE A N 1
ATOM 1735 C CA . PHE A 1 113 ? -3.371 -22.991 -44.997 1.00 41.51 114 PHE A CA 1
ATOM 1736 C C . PHE A 1 113 ? -4.558 -23.701 -45.630 1.00 47.12 114 PHE A C 1
ATOM 1737 O O . PHE A 1 113 ? -4.748 -24.907 -45.464 1.00 43.96 114 PHE A O 1
ATOM 1754 N N . GLU A 1 114 ? -5.389 -22.918 -46.303 1.00 48.35 115 GLU A N 1
ATOM 1755 C CA . GLU A 1 114 ? -6.439 -23.398 -47.200 1.00 51.03 115 GLU A CA 1
ATOM 1756 C C . GLU A 1 114 ? -6.057 -22.754 -48.526 1.00 51.11 115 GLU A C 1
ATOM 1757 O O . GLU A 1 114 ? -6.268 -21.554 -48.721 1.00 47.27 115 GLU A O 1
ATOM 1769 N N . GLY A 1 115 ? -5.418 -23.518 -49.407 1.00 50.91 116 GLY A N 1
ATOM 1770 C CA . GLY A 1 115 ? -4.838 -22.894 -50.576 1.00 47.30 116 GLY A CA 1
ATOM 1771 C C . GLY A 1 115 ? -3.646 -22.044 -50.190 1.00 47.96 116 GLY A C 1
ATOM 1772 O O . GLY A 1 115 ? -2.825 -22.432 -49.358 1.00 48.02 116 GLY A O 1
ATOM 1776 N N . ASP A 1 116 ? -3.553 -20.864 -50.795 1.00 44.10 117 ASP A N 1
ATOM 1777 C CA . ASP A 1 116 ? -2.495 -19.912 -50.482 1.00 52.38 117 ASP A CA 1
ATOM 1778 C C . ASP A 1 116 ? -2.850 -19.008 -49.316 1.00 46.65 117 ASP A C 1
ATOM 1779 O O . ASP A 1 116 ? -2.064 -18.118 -48.979 1.00 42.83 117 ASP A O 1
ATOM 1788 N N . THR A 1 117 ? -4.017 -19.208 -48.711 1.00 43.53 118 THR A N 1
ATOM 1789 C CA . THR A 1 117 ? -4.506 -18.356 -47.644 1.00 43.47 118 THR A CA 1
ATOM 1790 C C . THR A 1 117 ? -4.337 -19.024 -46.286 1.00 35.13 118 THR A C 1
ATOM 1791 O O . THR A 1 117 ? -4.662 -20.204 -46.112 1.00 39.06 118 THR A O 1
ATOM 1802 N N . LEU A 1 118 ? -3.831 -18.250 -45.329 1.00 34.40 119 LEU A N 1
ATOM 1803 C CA . LEU A 1 118 ? -3.707 -18.668 -43.938 1.00 34.71 119 LEU A CA 1
ATOM 1804 C C . LEU A 1 118 ? -5.031 -18.347 -43.256 1.00 35.48 119 LEU A C 1
ATOM 1805 O O . LEU A 1 118 ? -5.431 -17.181 -43.205 1.00 32.74 119 LEU A O 1
ATOM 1821 N N . VAL A 1 119 ? -5.710 -19.372 -42.752 1.00 35.15 120 VAL A N 1
ATOM 1822 C CA . VAL A 1 119 ? -7.051 -19.228 -42.210 1.00 33.55 120 VAL A CA 1
ATOM 1823 C C . VAL A 1 119 ? -7.045 -19.562 -40.727 1.00 36.79 120 VAL A C 1
ATOM 1824 O O . VAL A 1 119 ? -6.491 -20.588 -40.305 1.00 43.45 120 VAL A O 1
ATOM 1837 N N . ASN A 1 120 ? -7.677 -18.691 -39.947 1.00 33.14 121 ASN A N 1
ATOM 1838 C CA . ASN A 1 120 ? -7.833 -18.829 -38.502 1.00 33.67 121 ASN A CA 1
ATOM 1839 C C . ASN A 1 120 ? -9.330 -18.977 -38.259 1.00 35.32 121 ASN A C 1
ATOM 1840 O O . ASN A 1 120 ? -10.072 -17.993 -38.360 1.00 34.63 121 ASN A O 1
ATOM 1850 N N . ARG A 1 121 ? -9.777 -20.204 -37.953 1.00 34.56 122 ARG A N 1
ATOM 1851 C CA . ARG A 1 121 ? -11.192 -20.497 -37.716 1.00 36.50 122 ARG A CA 1
ATOM 1852 C C . ARG A 1 121 ? -11.424 -20.825 -36.245 1.00 37.13 122 ARG A C 1
ATOM 1853 O O . ARG A 1 121 ? -10.903 -21.833 -35.741 1.00 37.76 122 ARG A O 1
ATOM 1874 N N . ILE A 1 122 ? -12.268 -20.020 -35.581 1.00 37.43 123 ILE A N 1
ATOM 1875 C CA . ILE A 1 122 ? -12.356 -19.986 -34.126 1.00 36.05 123 ILE A CA 1
ATOM 1876 C C . ILE A 1 122 ? -13.768 -20.303 -33.651 1.00 40.53 123 ILE A C 1
ATOM 1877 O O . ILE A 1 122 ? -14.744 -19.824 -34.229 1.00 38.85 123 ILE A O 1
ATOM 1893 N N . GLU A 1 123 ? -13.858 -21.067 -32.561 1.00 39.47 124 GLU A N 1
ATOM 1894 C CA . GLU A 1 123 ? -15.062 -21.235 -31.737 1.00 42.06 124 GLU A CA 1
ATOM 1895 C C . GLU A 1 123 ? -14.794 -20.616 -30.361 1.00 40.31 124 GLU A C 1
ATOM 1896 O O . GLU A 1 123 ? -13.774 -20.901 -29.739 1.00 39.19 124 GLU A O 1
ATOM 1908 N N . LEU A 1 124 ? -15.666 -19.737 -29.908 1.00 36.81 125 LEU A N 1
ATOM 1909 C CA . LEU A 1 124 ? -15.465 -19.016 -28.650 1.00 39.17 125 LEU A CA 1
ATOM 1910 C C . LEU A 1 124 ? -16.691 -19.177 -27.760 1.00 40.42 125 LEU A C 1
ATOM 1911 O O . LEU A 1 124 ? -17.815 -18.973 -28.219 1.00 38.47 125 LEU A O 1
ATOM 1927 N N . LYS A 1 125 ? -16.473 -19.545 -26.492 1.00 38.34 126 LYS A N 1
ATOM 1928 C CA . LYS A 1 125 ? -17.539 -19.636 -25.485 1.00 41.67 126 LYS A CA 1
ATOM 1929 C C . LYS A 1 125 ? -17.117 -18.827 -24.269 1.00 42.30 126 LYS A C 1
ATOM 1930 O O . LYS A 1 125 ? -16.029 -19.053 -23.707 1.00 41.68 126 LYS A O 1
ATOM 1949 N N . GLY A 1 126 ? -17.961 -17.880 -23.894 1.00 35.93 127 GLY A N 1
ATOM 1950 C CA . GLY A 1 126 ? -17.744 -16.990 -22.776 1.00 40.83 127 GLY A CA 1
ATOM 1951 C C . GLY A 1 126 ? -18.830 -17.153 -21.739 1.00 47.03 127 GLY A C 1
ATOM 1952 O O . GLY A 1 126 ? -20.029 -17.196 -22.069 1.00 40.09 127 GLY A O 1
ATOM 1956 N N . ILE A 1 127 ? -18.440 -17.265 -20.473 1.00 42.72 128 ILE A N 1
ATOM 1957 C CA . ILE A 1 127 ? -19.429 -17.477 -19.419 1.00 50.16 128 ILE A CA 1
ATOM 1958 C C . ILE A 1 127 ? -19.142 -16.615 -18.198 1.00 49.37 128 ILE A C 1
ATOM 1959 O O . ILE A 1 127 ? -18.030 -16.146 -17.975 1.00 43.26 128 ILE A O 1
ATOM 1975 N N . ASP A 1 128 ? -20.162 -16.444 -17.369 1.00 51.05 129 ASP A N 1
ATOM 1976 C CA . ASP A 1 128 ? -20.012 -15.866 -16.043 1.00 45.98 129 ASP A CA 1
ATOM 1977 C C . ASP A 1 128 ? -19.689 -14.384 -16.076 1.00 49.25 129 ASP A C 1
ATOM 1978 O O . ASP A 1 128 ? -19.128 -13.849 -15.115 1.00 47.20 129 ASP A O 1
ATOM 1987 N N . PHE A 1 129 ? -20.051 -13.682 -17.140 1.00 41.98 130 PHE A N 1
ATOM 1988 C CA . PHE A 1 129 ? -19.761 -12.256 -17.195 1.00 41.19 130 PHE A CA 1
ATOM 1989 C C . PHE A 1 129 ? -20.802 -11.494 -16.397 1.00 47.33 130 PHE A C 1
ATOM 1990 O O . PHE A 1 129 ? -21.944 -11.915 -16.282 1.00 47.74 130 PHE A O 1
ATOM 2007 N N . LYS A 1 130 ? -20.368 -10.415 -15.755 1.00 46.40 131 LYS A N 1
ATOM 2008 C CA . LYS A 1 130 ? -21.280 -9.549 -15.018 1.00 53.43 131 LYS A CA 1
ATOM 2009 C C . LYS A 1 130 ? -22.012 -8.667 -16.018 1.00 55.98 131 LYS A C 1
ATOM 2010 O O . LYS A 1 130 ? -21.386 -7.937 -16.801 1.00 44.44 131 LYS A O 1
ATOM 2029 N N . GLU A 1 131 ? -23.348 -8.735 -16.013 1.00 51.86 132 GLU A N 1
ATOM 2030 C CA . GLU A 1 131 ? -24.110 -8.103 -17.078 1.00 57.67 132 GLU A CA 1
ATOM 2031 C C . GLU A 1 131 ? -23.832 -6.610 -17.153 1.00 51.73 132 GLU A C 1
ATOM 2032 O O . GLU A 1 131 ? -23.992 -6.017 -18.227 1.00 58.21 132 GLU A O 1
ATOM 2044 N N . ASP A 1 132 ? -23.423 -5.981 -16.043 1.00 50.81 133 ASP A N 1
ATOM 2045 C CA . ASP A 1 132 ? -22.943 -4.600 -16.096 1.00 63.21 133 ASP A CA 1
ATOM 2046 C C . ASP A 1 132 ? -21.463 -4.495 -15.712 1.00 58.85 133 ASP A C 1
ATOM 2047 O O . ASP A 1 132 ? -21.018 -3.472 -15.184 1.00 58.02 133 ASP A O 1
ATOM 2056 N N . GLY A 1 133 ? -20.709 -5.560 -15.931 1.00 53.80 134 GLY A N 1
ATOM 2057 C CA . GLY A 1 133 ? -19.257 -5.505 -15.795 1.00 49.42 134 GLY A CA 1
ATOM 2058 C C . GLY A 1 133 ? -18.631 -4.655 -16.885 1.00 43.45 134 GLY A C 1
ATOM 2059 O O . GLY A 1 133 ? -19.293 -4.023 -17.701 1.00 45.41 134 GLY A O 1
ATOM 2063 N N . ASN A 1 134 ? -17.283 -4.619 -16.879 1.00 44.22 135 ASN A N 1
ATOM 2064 C CA . ASN A 1 134 ? -16.584 -3.817 -17.876 1.00 41.78 135 ASN A CA 1
ATOM 2065 C C . ASN A 1 134 ? -16.775 -4.373 -19.275 1.00 35.20 135 ASN A C 1
ATOM 2066 O O . ASN A 1 134 ? -16.684 -3.630 -20.275 1.00 36.77 135 ASN A O 1
ATOM 2077 N N . ILE A 1 135 ? -16.979 -5.697 -19.371 1.00 37.86 136 ILE A N 1
ATOM 2078 C CA . ILE A 1 135 ? -17.070 -6.326 -20.692 1.00 35.91 136 ILE A CA 1
ATOM 2079 C C . ILE A 1 135 ? -18.491 -6.183 -21.238 1.00 36.38 136 ILE A C 1
ATOM 2080 O O . ILE A 1 135 ? -18.718 -5.483 -22.237 1.00 41.11 136 ILE A O 1
ATOM 2096 N N . LEU A 1 136 ? -19.457 -6.827 -20.587 1.00 40.03 137 LEU A N 1
ATOM 2097 C CA . LEU A 1 136 ? -20.818 -6.699 -21.111 1.00 42.72 137 LEU A CA 1
ATOM 2098 C C . LEU A 1 136 ? -21.334 -5.276 -20.986 1.00 42.15 137 LEU A C 1
ATOM 2099 O O . LEU A 1 136 ? -22.227 -4.881 -21.738 1.00 45.96 137 LEU A O 1
ATOM 2115 N N . GLY A 1 137 ? -20.796 -4.486 -20.064 1.00 44.81 138 GLY A N 1
ATOM 2116 C CA . GLY A 1 137 ? -21.135 -3.070 -20.000 1.00 42.57 138 GLY A CA 1
ATOM 2117 C C . GLY A 1 137 ? -20.421 -2.154 -20.947 1.00 43.46 138 GLY A C 1
ATOM 2118 O O . GLY A 1 137 ? -20.686 -0.951 -20.959 1.00 45.68 138 GLY A O 1
ATOM 2122 N N . HIS A 1 138 ? -19.489 -2.672 -21.739 1.00 46.42 139 HIS A N 1
ATOM 2123 C CA . HIS A 1 138 ? -18.790 -1.892 -22.762 1.00 40.97 139 HIS A CA 1
ATOM 2124 C C . HIS A 1 138 ? -18.101 -0.656 -22.166 1.00 39.17 139 HIS A C 1
ATOM 2125 O O . HIS A 1 138 ? -18.317 0.492 -22.584 1.00 39.86 139 HIS A O 1
ATOM 2139 N N . LYS A 1 139 ? -17.228 -0.931 -21.182 1.00 37.60 140 LYS A N 1
ATOM 2140 C CA . LYS A 1 139 ? -16.485 0.099 -20.482 1.00 43.09 140 LYS A CA 1
ATOM 2141 C C . LYS A 1 139 ? -15.019 0.114 -20.876 1.00 45.08 140 LYS A C 1
ATOM 2142 O O . LYS A 1 139 ? -14.241 0.897 -20.315 1.00 42.88 140 LYS A O 1
ATOM 2161 N N . LEU A 1 140 ? -14.625 -0.745 -21.801 1.00 41.24 141 LEU A N 1
ATOM 2162 C CA . LEU A 1 140 ? -13.245 -0.732 -22.306 1.00 39.62 141 LEU A CA 1
ATOM 2163 C C . LEU A 1 140 ? -13.018 0.390 -23.299 1.00 41.01 141 LEU A C 1
ATOM 2164 O O . LEU A 1 140 ? -13.820 0.611 -24.212 1.00 36.72 141 LEU A O 1
ATOM 2180 N N . GLU A 1 141 ? -11.871 1.054 -23.175 1.00 35.67 142 GLU A N 1
ATOM 2181 C CA . GLU A 1 141 ? -11.449 1.967 -24.210 1.00 33.21 142 GLU A CA 1
ATOM 2182 C C . GLU A 1 141 ? -11.134 1.173 -25.476 1.00 26.70 142 GLU A C 1
ATOM 2183 O O . GLU A 1 141 ? -10.827 -0.022 -25.424 1.00 36.02 142 GLU A O 1
ATOM 2195 N N . TYR A 1 142 ? -11.309 1.823 -26.604 1.00 28.08 143 TYR A N 1
ATOM 2196 C CA . TYR A 1 142 ? -11.020 1.239 -27.919 1.00 29.58 143 TYR A CA 1
ATOM 2197 C C . TYR A 1 142 ? -9.534 1.476 -28.237 1.00 26.49 143 TYR A C 1
ATOM 2198 O O . TYR A 1 142 ? -9.162 2.358 -29.002 1.00 29.35 143 TYR A O 1
ATOM 2216 N N . ASN A 1 143 ? -8.708 0.638 -27.664 1.00 32.00 144 ASN A N 1
ATOM 2217 C CA . ASN A 1 143 ? -7.249 0.783 -27.808 1.00 25.78 144 ASN A CA 1
ATOM 2218 C C . ASN A 1 143 ? -6.572 -0.480 -27.309 1.00 28.15 144 ASN A C 1
ATOM 2219 O O . ASN A 1 143 ? -7.212 -1.449 -26.886 1.00 29.21 144 ASN A O 1
ATOM 2230 N N . TYR A 1 144 ? -5.218 -0.493 -27.405 1.00 27.28 145 TYR A N 1
ATOM 2231 C CA . TYR A 1 144 ? -4.534 -1.711 -27.013 1.00 25.20 145 TYR A CA 1
ATOM 2232 C C . TYR A 1 144 ? -3.089 -1.331 -26.687 1.00 25.64 145 TYR A C 1
ATOM 2233 O O . TYR A 1 144 ? -2.570 -0.351 -27.254 1.00 29.18 145 TYR A O 1
ATOM 2251 N N . ASN A 1 145 ? -2.472 -2.144 -25.848 1.00 28.09 146 ASN A N 1
ATOM 2252 C CA . ASN A 1 145 ? -1.129 -1.901 -25.319 1.00 34.32 146 ASN A CA 1
ATOM 2253 C C . ASN A 1 145 ? -0.179 -3.018 -25.749 1.00 31.81 146 ASN A C 1
ATOM 2254 O O . ASN A 1 145 ? -0.526 -3.924 -26.507 1.00 30.97 146 ASN A O 1
ATOM 2265 N N . SER A 1 146 ? 1.071 -2.905 -25.335 1.00 30.02 147 SER A N 1
ATOM 2266 C CA . SER A 1 146 ? 2.096 -3.869 -25.707 1.00 28.99 147 SER A CA 1
ATOM 2267 C C . SER A 1 146 ? 2.286 -4.929 -24.652 1.00 31.19 147 SER A C 1
ATOM 2268 O O . SER A 1 146 ? 2.317 -4.636 -23.448 1.00 34.20 147 SER A O 1
ATOM 2276 N N . HIS A 1 147 ? 2.470 -6.164 -25.094 1.00 29.34 148 HIS A N 1
ATOM 2277 C CA . HIS A 1 147 ? 2.664 -7.252 -24.150 1.00 33.44 148 HIS A CA 1
ATOM 2278 C C . HIS A 1 147 ? 3.767 -8.196 -24.589 1.00 36.52 148 HIS A C 1
ATOM 2279 O O . HIS A 1 147 ? 4.108 -8.282 -25.770 1.00 34.38 148 HIS A O 1
ATOM 2293 N N . ASN A 1 148 ? 4.287 -8.936 -23.614 1.00 36.69 149 ASN A N 1
ATOM 2294 C CA . ASN A 1 148 ? 5.244 -10.006 -23.837 1.00 33.18 149 ASN A CA 1
ATOM 2295 C C . ASN A 1 148 ? 4.540 -11.342 -23.645 1.00 34.77 149 ASN A C 1
ATOM 2296 O O . ASN A 1 148 ? 3.910 -11.594 -22.603 1.00 35.17 149 ASN A O 1
ATOM 2307 N N . VAL A 1 149 ? 4.694 -12.208 -24.633 1.00 32.52 150 VAL A N 1
ATOM 2308 C CA . VAL A 1 149 ? 4.001 -13.480 -24.749 1.00 30.65 150 VAL A CA 1
ATOM 2309 C C . VAL A 1 149 ? 5.004 -14.586 -24.466 1.00 37.72 150 VAL A C 1
ATOM 2310 O O . VAL A 1 149 ? 5.916 -14.814 -25.268 1.00 35.11 150 VAL A O 1
ATOM 2323 N N . TYR A 1 150 ? 4.828 -15.315 -23.355 1.00 36.25 151 TYR A N 1
ATOM 2324 C CA . TYR A 1 150 ? 5.830 -16.265 -22.885 1.00 35.26 151 TYR A CA 1
ATOM 2325 C C . TYR A 1 150 ? 5.562 -17.657 -23.445 1.00 33.86 151 TYR A C 1
ATOM 2326 O O . TYR A 1 150 ? 4.467 -18.187 -23.303 1.00 36.60 151 TYR A O 1
ATOM 2344 N N . ILE A 1 151 ? 6.573 -18.257 -24.054 1.00 34.56 152 ILE A N 1
ATOM 2345 C CA . ILE A 1 151 ? 6.427 -19.528 -24.763 1.00 34.57 152 ILE A CA 1
ATOM 2346 C C . ILE A 1 151 ? 7.390 -20.550 -24.180 1.00 36.25 152 ILE A C 1
ATOM 2347 O O . ILE A 1 151 ? 8.599 -20.297 -24.087 1.00 39.33 152 ILE A O 1
ATOM 2363 N N . MET A 1 152 ? 6.866 -21.733 -23.855 1.00 39.20 153 MET A N 1
ATOM 2364 C CA . MET A 1 152 ? 7.710 -22.862 -23.491 1.00 44.42 153 MET A CA 1
ATOM 2365 C C . MET A 1 152 ? 7.231 -24.110 -24.213 1.00 41.21 153 MET A C 1
ATOM 2366 O O . MET A 1 152 ? 6.071 -24.220 -24.598 1.00 40.61 153 MET A O 1
ATOM 2380 N N . ALA A 1 153 ? 8.158 -25.037 -24.436 1.00 44.71 154 ALA A N 1
ATOM 2381 C CA . ALA A 1 153 ? 7.788 -26.297 -25.061 1.00 46.31 154 ALA A CA 1
ATOM 2382 C C . ALA A 1 153 ? 6.915 -27.092 -24.103 1.00 48.05 154 ALA A C 1
ATOM 2383 O O . ALA A 1 153 ? 6.987 -26.926 -22.890 1.00 48.34 154 ALA A O 1
ATOM 2390 N N . ASP A 1 154 ? 6.065 -27.919 -24.658 1.00 49.87 155 ASP A N 1
ATOM 2391 C CA . ASP A 1 154 ? 5.303 -28.913 -23.890 1.00 57.56 155 ASP A CA 1
ATOM 2392 C C . ASP A 1 154 ? 5.592 -30.219 -24.637 1.00 66.20 155 ASP A C 1
ATOM 2393 O O . ASP A 1 154 ? 4.841 -30.618 -25.539 1.00 59.11 155 ASP A O 1
ATOM 2402 N N . LYS A 1 155 ? 6.744 -30.828 -24.324 1.00 69.23 156 LYS A N 1
ATOM 2403 C CA . LYS A 1 155 ? 7.207 -31.968 -25.110 1.00 66.31 156 LYS A CA 1
ATOM 2404 C C . LYS A 1 155 ? 6.193 -33.095 -25.078 1.00 66.51 156 LYS A C 1
ATOM 2405 O O . LYS A 1 155 ? 6.022 -33.804 -26.078 1.00 63.01 156 LYS A O 1
ATOM 2424 N N . GLN A 1 156 ? 5.512 -33.253 -23.940 1.00 66.57 157 GLN A N 1
ATOM 2425 C CA . GLN A 1 156 ? 4.404 -34.188 -23.792 1.00 77.84 157 GLN A CA 1
ATOM 2426 C C . GLN A 1 156 ? 3.511 -34.191 -25.024 1.00 80.24 157 GLN A C 1
ATOM 2427 O O . GLN A 1 156 ? 3.314 -35.224 -25.672 1.00 79.82 157 GLN A O 1
ATOM 2441 N N . LYS A 1 157 ? 2.953 -33.025 -25.344 1.00 86.09 158 LYS A N 1
ATOM 2442 C CA . LYS A 1 157 ? 1.893 -32.887 -26.333 1.00 73.47 158 LYS A CA 1
ATOM 2443 C C . LYS A 1 157 ? 2.413 -32.536 -27.713 1.00 65.19 158 LYS A C 1
ATOM 2444 O O . LYS A 1 157 ? 1.615 -32.210 -28.592 1.00 76.03 158 LYS A O 1
ATOM 2463 N N . ASN A 1 158 ? 3.724 -32.624 -27.928 1.00 64.45 159 ASN A N 1
ATOM 2464 C CA . ASN A 1 158 ? 4.365 -32.180 -29.162 1.00 61.67 159 ASN A CA 1
ATOM 2465 C C . ASN A 1 158 ? 3.925 -30.774 -29.556 1.00 56.20 159 ASN A C 1
ATOM 2466 O O . ASN A 1 158 ? 3.586 -30.513 -30.711 1.00 58.28 159 ASN A O 1
ATOM 2477 N N . GLY A 1 159 ? 3.948 -29.859 -28.619 1.00 55.76 160 GLY A N 1
ATOM 2478 C CA . GLY A 1 159 ? 3.576 -28.491 -28.926 1.00 51.26 160 GLY A CA 1
ATOM 2479 C C . GLY A 1 159 ? 4.175 -27.538 -27.961 1.00 50.71 160 GLY A C 1
ATOM 2480 O O . GLY A 1 159 ? 5.262 -27.761 -27.430 1.00 48.14 160 GLY A O 1
ATOM 2484 N N . ILE A 1 160 ? 3.461 -26.453 -27.725 1.00 39.11 161 ILE A N 1
ATOM 2485 C CA . ILE A 1 160 ? 3.953 -25.390 -26.875 1.00 39.74 161 ILE A CA 1
ATOM 2486 C C . ILE A 1 160 ? 2.836 -24.967 -25.943 1.00 37.05 161 ILE A C 1
ATOM 2487 O O . ILE A 1 160 ? 1.653 -25.180 -26.206 1.00 39.71 161 ILE A O 1
ATOM 2503 N N . LYS A 1 161 ? 3.232 -24.319 -24.864 1.00 38.12 162 LYS A N 1
ATOM 2504 C CA . LYS A 1 161 ? 2.345 -23.777 -23.843 1.00 43.92 162 LYS A CA 1
ATOM 2505 C C . LYS A 1 161 ? 2.720 -22.307 -23.755 1.00 39.90 162 LYS A C 1
ATOM 2506 O O . LYS A 1 161 ? 3.915 -21.970 -23.732 1.00 35.86 162 LYS A O 1
ATOM 2525 N N . VAL A 1 162 ? 1.718 -21.437 -23.709 1.00 40.43 163 VAL A N 1
ATOM 2526 C CA . VAL A 1 162 ? 1.939 -20.003 -23.810 1.00 33.15 163 VAL A CA 1
ATOM 2527 C C . VAL A 1 162 ? 1.117 -19.290 -22.753 1.00 38.63 163 VAL A C 1
ATOM 2528 O O . VAL A 1 162 ? -0.041 -19.649 -22.525 1.00 37.11 163 VAL A O 1
ATOM 2541 N N . ASN A 1 163 ? 1.692 -18.267 -22.119 1.00 35.29 164 ASN A N 1
ATOM 2542 C CA . ASN A 1 163 ? 0.906 -17.534 -21.133 1.00 37.42 164 ASN A CA 1
ATOM 2543 C C . ASN A 1 163 ? 1.312 -16.079 -21.128 1.00 36.00 164 ASN A C 1
ATOM 2544 O O . ASN A 1 163 ? 2.462 -15.748 -21.411 1.00 33.75 164 ASN A O 1
ATOM 2555 N N . PHE A 1 164 ? 0.346 -15.211 -20.844 1.00 31.98 165 PHE A N 1
ATOM 2556 C CA . PHE A 1 164 ? 0.572 -13.768 -20.752 1.00 35.48 165 PHE A CA 1
ATOM 2557 C C . PHE A 1 164 ? -0.654 -13.100 -20.155 1.00 34.30 165 PHE A C 1
ATOM 2558 O O . PHE A 1 164 ? -1.713 -13.714 -20.011 1.00 35.90 165 PHE A O 1
ATOM 2575 N N . LYS A 1 165 ? -0.504 -11.841 -19.769 1.00 36.12 166 LYS A N 1
ATOM 2576 C CA . LYS A 1 165 ? -1.620 -11.102 -19.179 1.00 35.33 166 LYS A CA 1
ATOM 2577 C C . LYS A 1 165 ? -1.825 -9.820 -19.974 1.00 35.70 166 LYS A C 1
ATOM 2578 O O . LYS A 1 165 ? -0.913 -8.984 -20.099 1.00 33.70 166 LYS A O 1
ATOM 2597 N N . ILE A 1 166 ? -3.005 -9.671 -20.523 1.00 29.10 167 ILE A N 1
ATOM 2598 C CA . ILE A 1 166 ? -3.366 -8.488 -21.293 1.00 29.24 167 ILE A CA 1
ATOM 2599 C C . ILE A 1 166 ? -3.884 -7.391 -20.368 1.00 36.97 167 ILE A C 1
ATOM 2600 O O . ILE A 1 166 ? -4.693 -7.641 -19.477 1.00 35.74 167 ILE A O 1
ATOM 2616 N N . ARG A 1 167 ? -3.484 -6.160 -20.654 1.00 33.32 168 ARG A N 1
ATOM 2617 C CA . ARG A 1 167 ? -3.914 -4.963 -19.937 1.00 37.17 168 ARG A CA 1
ATOM 2618 C C . ARG A 1 167 ? -4.942 -4.236 -20.789 1.00 33.04 168 ARG A C 1
ATOM 2619 O O . ARG A 1 167 ? -4.595 -3.586 -21.790 1.00 33.09 168 ARG A O 1
ATOM 2640 N N . HIS A 1 168 ? -6.229 -4.295 -20.389 1.00 29.70 169 HIS A N 1
ATOM 2641 C CA . HIS A 1 168 ? -7.229 -3.499 -21.090 1.00 27.62 169 HIS A CA 1
ATOM 2642 C C . HIS A 1 168 ? -7.514 -2.206 -20.323 1.00 30.45 169 HIS A C 1
ATOM 2643 O O . HIS A 1 168 ? -8.069 -2.265 -19.208 1.00 36.90 169 HIS A O 1
ATOM 2657 N N . ASN A 1 169 ? -7.328 -1.085 -20.962 1.00 29.90 170 ASN A N 1
ATOM 2658 C CA . ASN A 1 169 ? -7.627 0.188 -20.337 1.00 36.52 170 ASN A CA 1
ATOM 2659 C C . ASN A 1 169 ? -9.146 0.385 -20.241 1.00 38.32 170 ASN A C 1
ATOM 2660 O O . ASN A 1 169 ? -9.859 0.227 -21.236 1.00 33.43 170 ASN A O 1
ATOM 2671 N N . ILE A 1 170 ? -9.608 0.772 -19.070 1.00 43.81 171 ILE A N 1
ATOM 2672 C CA . ILE A 1 170 ? -11.024 1.051 -18.819 1.00 41.19 171 ILE A CA 1
ATOM 2673 C C . ILE A 1 170 ? -11.261 2.551 -18.830 1.00 44.44 171 ILE A C 1
ATOM 2674 O O . ILE A 1 170 ? -10.376 3.348 -18.512 1.00 44.98 171 ILE A O 1
ATOM 2690 N N . GLU A 1 171 ? -12.482 2.955 -19.216 1.00 45.86 172 GLU A N 1
ATOM 2691 C CA . GLU A 1 171 ? -12.744 4.368 -19.461 1.00 39.11 172 GLU A CA 1
ATOM 2692 C C . GLU A 1 171 ? -12.682 5.224 -18.196 1.00 43.34 172 GLU A C 1
ATOM 2693 O O . GLU A 1 171 ? -12.643 6.450 -18.311 1.00 51.38 172 GLU A O 1
ATOM 2705 N N . ASP A 1 172 ? -12.676 4.623 -17.021 1.00 44.71 173 ASP A N 1
ATOM 2706 C CA . ASP A 1 172 ? -12.562 5.373 -15.768 1.00 56.35 173 ASP A CA 1
ATOM 2707 C C . ASP A 1 172 ? -11.110 5.542 -15.302 1.00 60.18 173 ASP A C 1
ATOM 2708 O O . ASP A 1 172 ? -10.874 6.022 -14.189 1.00 58.52 173 ASP A O 1
ATOM 2717 N N . GLY A 1 173 ? -10.134 5.169 -16.127 1.00 57.25 174 GLY A N 1
ATOM 2718 C CA . GLY A 1 173 ? -8.742 5.301 -15.770 1.00 50.92 174 GLY A CA 1
ATOM 2719 C C . GLY A 1 173 ? -8.109 4.041 -15.250 1.00 52.22 174 GLY A C 1
ATOM 2720 O O . GLY A 1 173 ? -6.883 3.982 -15.150 1.00 55.40 174 GLY A O 1
ATOM 2724 N N . SER A 1 174 ? -8.897 3.041 -14.897 1.00 47.79 175 SER A N 1
ATOM 2725 C CA . SER A 1 174 ? -8.341 1.821 -14.339 1.00 43.34 175 SER A CA 1
ATOM 2726 C C . SER A 1 174 ? -7.920 0.879 -15.468 1.00 40.03 175 SER A C 1
ATOM 2727 O O . SER A 1 174 ? -8.082 1.200 -16.650 1.00 43.70 175 SER A O 1
ATOM 2735 N N . VAL A 1 175 ? -7.488 -0.330 -15.107 1.00 42.84 176 VAL A N 1
ATOM 2736 C CA . VAL A 1 175 ? -7.003 -1.313 -16.065 1.00 43.57 176 VAL A CA 1
ATOM 2737 C C . VAL A 1 175 ? -7.516 -2.681 -15.667 1.00 40.87 176 VAL A C 1
ATOM 2738 O O . VAL A 1 175 ? -7.500 -3.042 -14.490 1.00 40.93 176 VAL A O 1
ATOM 2751 N N . HIS A 1 176 ? -8.005 -3.442 -16.644 1.00 37.15 177 HIS A N 1
ATOM 2752 C CA . HIS A 1 176 ? -8.626 -4.742 -16.396 1.00 36.28 177 HIS A CA 1
ATOM 2753 C C . HIS A 1 176 ? -7.760 -5.814 -17.011 1.00 35.89 177 HIS A C 1
ATOM 2754 O O . HIS A 1 176 ? -7.530 -5.773 -18.221 1.00 35.58 177 HIS A O 1
ATOM 2768 N N . LEU A 1 177 ? -7.259 -6.746 -16.198 1.00 38.63 178 LEU A N 1
ATOM 2769 C CA . LEU A 1 177 ? -6.322 -7.748 -16.685 1.00 40.60 178 LEU A CA 1
ATOM 2770 C C . LEU A 1 177 ? -7.057 -8.977 -17.179 1.00 42.83 178 LEU A C 1
ATOM 2771 O O . LEU A 1 177 ? -8.043 -9.399 -16.581 1.00 38.31 178 LEU A O 1
ATOM 2787 N N . ALA A 1 178 ? -6.584 -9.539 -18.299 1.00 31.63 179 ALA A N 1
ATOM 2788 C CA . ALA A 1 178 ? -7.134 -10.766 -18.882 1.00 34.37 179 ALA A CA 1
ATOM 2789 C C . ALA A 1 178 ? -6.010 -11.783 -18.949 1.00 39.77 179 ALA A C 1
ATOM 2790 O O . ALA A 1 178 ? -5.067 -11.639 -19.742 1.00 33.88 179 ALA A O 1
ATOM 2797 N N . ASP A 1 179 ? -6.091 -12.794 -18.093 1.00 32.96 180 ASP A N 1
ATOM 2798 C CA . ASP A 1 179 ? -5.007 -13.752 -17.868 1.00 38.44 180 ASP A CA 1
ATOM 2799 C C . ASP A 1 179 ? -5.166 -14.808 -18.952 1.00 37.94 180 ASP A C 1
ATOM 2800 O O . ASP A 1 179 ? -6.165 -15.520 -18.987 1.00 36.23 180 ASP A O 1
ATOM 2809 N N . HIS A 1 180 ? -4.205 -14.886 -19.862 1.00 35.18 181 HIS A N 1
ATOM 2810 C CA . HIS A 1 180 ? -4.267 -15.795 -20.997 1.00 33.48 181 HIS A CA 1
ATOM 2811 C C . HIS A 1 180 ? -3.451 -17.055 -20.716 1.00 36.67 181 HIS A C 1
ATOM 2812 O O . HIS A 1 180 ? -2.253 -16.970 -20.410 1.00 36.40 181 HIS A O 1
ATOM 2826 N N . TYR A 1 181 ? -4.071 -18.222 -20.922 1.00 33.59 182 TYR A N 1
ATOM 2827 C CA . TYR A 1 181 ? -3.389 -19.507 -20.890 1.00 38.47 182 TYR A CA 1
ATOM 2828 C C . TYR A 1 181 ? -3.657 -20.181 -22.218 1.00 37.36 182 TYR A C 1
ATOM 2829 O O . TYR A 1 181 ? -4.814 -20.274 -22.635 1.00 40.05 182 TYR A O 1
ATOM 2847 N N . GLN A 1 182 ? -2.592 -20.630 -22.895 1.00 36.48 183 GLN A N 1
ATOM 2848 C CA . GLN A 1 182 ? -2.702 -21.032 -24.288 1.00 36.73 183 GLN A CA 1
ATOM 2849 C C . GLN A 1 182 ? -1.882 -22.283 -24.538 1.00 34.12 183 GLN A C 1
ATOM 2850 O O . GLN A 1 182 ? -0.799 -22.462 -23.972 1.00 35.85 183 GLN A O 1
ATOM 2864 N N . GLN A 1 183 ? -2.393 -23.140 -25.416 1.00 37.64 184 GLN A N 1
ATOM 2865 C CA . GLN A 1 183 ? -1.658 -24.317 -25.843 1.00 41.78 184 GLN A CA 1
ATOM 2866 C C . GLN A 1 183 ? -1.814 -24.461 -27.343 1.00 42.31 184 GLN A C 1
ATOM 2867 O O . GLN A 1 183 ? -2.896 -24.221 -27.888 1.00 39.17 184 GLN A O 1
ATOM 2881 N N . ASN A 1 184 ? -0.736 -24.834 -28.020 1.00 36.85 185 ASN A N 1
ATOM 2882 C CA . ASN A 1 184 ? -0.793 -25.055 -29.455 1.00 41.31 185 ASN A CA 1
ATOM 2883 C C . ASN A 1 184 ? -0.253 -26.438 -29.755 1.00 42.68 185 ASN A C 1
ATOM 2884 O O . ASN A 1 184 ? 0.837 -26.787 -29.291 1.00 44.66 185 ASN A O 1
ATOM 2895 N N . THR A 1 185 ? -0.958 -27.193 -30.594 1.00 41.50 186 THR A N 1
ATOM 2896 C CA . THR A 1 185 ? -0.512 -28.525 -30.917 1.00 45.29 186 THR A CA 1
ATOM 2897 C C . THR A 1 185 ? -0.681 -28.729 -32.409 1.00 47.37 186 THR A C 1
ATOM 2898 O O . THR A 1 185 ? -1.659 -28.238 -32.996 1.00 47.11 186 THR A O 1
ATOM 2909 N N . PRO A 1 186 ? 0.262 -29.410 -33.050 1.00 45.35 187 PRO A N 1
ATOM 2910 C CA . PRO A 1 186 ? 0.214 -29.522 -34.505 1.00 46.56 187 PRO A CA 1
ATOM 2911 C C . PRO A 1 186 ? -0.942 -30.378 -34.962 1.00 52.63 187 PRO A C 1
ATOM 2912 O O . PRO A 1 186 ? -1.323 -31.350 -34.314 1.00 51.87 187 PRO A O 1
ATOM 2923 N N . ILE A 1 187 ? -1.481 -30.008 -36.111 1.00 52.61 188 ILE A N 1
ATOM 2924 C CA . ILE A 1 187 ? -2.547 -30.773 -36.730 1.00 51.70 188 ILE A CA 1
ATOM 2925 C C . ILE A 1 187 ? -1.968 -31.941 -37.507 1.00 57.41 188 ILE A C 1
ATOM 2926 O O . ILE A 1 187 ? -2.443 -33.075 -37.398 1.00 67.96 188 ILE A O 1
ATOM 2942 N N . GLY A 1 188 ? -0.942 -31.678 -38.305 1.00 57.87 189 GLY A N 1
ATOM 2943 C CA . GLY A 1 188 ? -0.316 -32.703 -39.097 1.00 64.64 189 GLY A CA 1
ATOM 2944 C C . GLY A 1 188 ? 0.427 -33.709 -38.231 1.00 68.22 189 GLY A C 1
ATOM 2945 O O . GLY A 1 188 ? 0.347 -33.722 -37.003 1.00 67.20 189 GLY A O 1
ATOM 2949 N N . ASP A 1 189 ? 1.165 -34.579 -38.914 1.00 77.22 190 ASP A N 1
ATOM 2950 C CA . ASP A 1 189 ? 2.015 -35.560 -38.262 1.00 83.06 190 ASP A CA 1
ATOM 2951 C C . ASP A 1 189 ? 3.494 -35.303 -38.492 1.00 78.91 190 ASP A C 1
ATOM 2952 O O . ASP A 1 189 ? 4.324 -35.920 -37.816 1.00 76.85 190 ASP A O 1
ATOM 2961 N N . GLY A 1 190 ? 3.842 -34.417 -39.417 1.00 79.49 191 GLY A N 1
ATOM 2962 C CA . GLY A 1 190 ? 5.219 -34.077 -39.663 1.00 81.32 191 GLY A CA 1
ATOM 2963 C C . GLY A 1 190 ? 5.881 -33.583 -38.402 1.00 67.83 191 GLY A C 1
ATOM 2964 O O . GLY A 1 190 ? 5.221 -33.264 -37.414 1.00 67.28 191 GLY A O 1
ATOM 2968 N N . PRO A 1 191 ? 7.210 -33.548 -38.397 1.00 77.84 192 PRO A N 1
ATOM 2969 C CA . PRO A 1 191 ? 7.912 -33.039 -37.214 1.00 72.97 192 PRO A CA 1
ATOM 2970 C C . PRO A 1 191 ? 7.755 -31.532 -37.104 1.00 63.95 192 PRO A C 1
ATOM 2971 O O . PRO A 1 191 ? 7.637 -30.820 -38.105 1.00 67.82 192 PRO A O 1
ATOM 2982 N N . VAL A 1 192 ? 7.749 -31.052 -35.865 1.00 63.42 193 VAL A N 1
ATOM 2983 C CA . VAL A 1 192 ? 7.707 -29.627 -35.590 1.00 60.59 193 VAL A CA 1
ATOM 2984 C C . VAL A 1 192 ? 8.882 -29.264 -34.703 1.00 56.97 193 VAL A C 1
ATOM 2985 O O . VAL A 1 192 ? 9.507 -30.113 -34.069 1.00 59.10 193 VAL A O 1
ATOM 2998 N N . LEU A 1 193 ? 9.164 -27.976 -34.653 1.00 51.65 194 LEU A N 1
ATOM 2999 C CA . LEU A 1 193 ? 10.196 -27.448 -33.778 1.00 53.04 194 LEU A CA 1
ATOM 3000 C C . LEU A 1 193 ? 9.617 -27.234 -32.392 1.00 52.49 194 LEU A C 1
ATOM 3001 O O . LEU A 1 193 ? 8.609 -26.540 -32.237 1.00 52.54 194 LEU A O 1
ATOM 3017 N N . LEU A 1 194 ? 10.240 -27.824 -31.380 1.00 46.42 195 LEU A N 1
ATOM 3018 C CA . LEU A 1 194 ? 9.840 -27.550 -30.009 1.00 48.15 195 LEU A CA 1
ATOM 3019 C C . LEU A 1 194 ? 10.851 -26.598 -29.404 1.00 52.17 195 LEU A C 1
ATOM 3020 O O . LEU A 1 194 ? 12.040 -26.941 -29.323 1.00 51.20 195 LEU A O 1
ATOM 3036 N N . PRO A 1 195 ? 10.448 -25.401 -29.003 1.00 50.43 196 PRO A N 1
ATOM 3037 C CA . PRO A 1 195 ? 11.423 -24.346 -28.725 1.00 45.30 196 PRO A CA 1
ATOM 3038 C C . PRO A 1 195 ? 11.947 -24.380 -27.299 1.00 47.32 196 PRO A C 1
ATOM 3039 O O . PRO A 1 195 ? 11.328 -24.941 -26.397 1.00 45.79 196 PRO A O 1
ATOM 3050 N N . ASP A 1 196 ? 13.108 -23.747 -27.129 1.00 45.23 197 ASP A N 1
ATOM 3051 C CA . ASP A 1 196 ? 13.552 -23.296 -25.826 1.00 46.51 197 ASP A CA 1
ATOM 3052 C C . ASP A 1 196 ? 12.660 -22.162 -25.344 1.00 47.96 197 ASP A C 1
ATOM 3053 O O . ASP A 1 196 ? 11.982 -21.501 -26.134 1.00 43.15 197 ASP A O 1
ATOM 3062 N N . ASN A 1 197 ? 12.644 -21.940 -24.028 1.00 42.16 198 ASN A N 1
ATOM 3063 C CA . ASN A 1 197 ? 11.808 -20.856 -23.525 1.00 43.97 198 ASN A CA 1
ATOM 3064 C C . ASN A 1 197 ? 12.221 -19.549 -24.202 1.00 39.27 198 ASN A C 1
ATOM 3065 O O . ASN A 1 197 ? 13.427 -19.258 -24.343 1.00 39.13 198 ASN A O 1
ATOM 3076 N N . HIS A 1 198 ? 11.223 -18.770 -24.625 1.00 38.77 199 HIS A N 1
ATOM 3077 C CA . HIS A 1 198 ? 11.438 -17.447 -25.208 1.00 38.57 199 HIS A CA 1
ATOM 3078 C C . HIS A 1 198 ? 10.134 -16.669 -25.131 1.00 40.45 199 HIS A C 1
ATOM 3079 O O . HIS A 1 198 ? 9.159 -17.113 -24.515 1.00 38.06 199 HIS A O 1
ATOM 3093 N N . TYR A 1 199 ? 10.092 -15.498 -25.746 1.00 34.37 200 TYR A N 1
ATOM 3094 C CA . TYR A 1 199 ? 8.841 -14.754 -25.737 1.00 33.30 200 TYR A CA 1
ATOM 3095 C C . TYR A 1 199 ? 8.664 -14.015 -27.050 1.00 31.93 200 TYR A C 1
ATOM 3096 O O . TYR A 1 199 ? 9.588 -13.906 -27.852 1.00 33.35 200 TYR A O 1
ATOM 3114 N N . LEU A 1 200 ? 7.436 -13.560 -27.281 1.00 31.60 201 LEU A N 1
ATOM 3115 C CA . LEU A 1 200 ? 7.116 -12.668 -28.386 1.00 30.18 201 LEU A CA 1
ATOM 3116 C C . LEU A 1 200 ? 6.790 -11.289 -27.840 1.00 33.86 201 LEU A C 1
ATOM 3117 O O . LEU A 1 200 ? 5.925 -11.142 -26.975 1.00 35.21 201 LEU A O 1
ATOM 3133 N N . SER A 1 201 ? 7.465 -10.286 -28.355 1.00 31.17 202 SER A N 1
ATOM 3134 C CA . SER A 1 201 ? 7.130 -8.913 -28.050 1.00 31.64 202 SER A CA 1
ATOM 3135 C C . SER A 1 201 ? 6.050 -8.501 -29.033 1.00 35.42 202 SER A C 1
ATOM 3136 O O . SER A 1 201 ? 6.278 -8.474 -30.250 1.00 32.20 202 SER A O 1
ATOM 3144 N N . THR A 1 202 ? 4.870 -8.215 -28.508 1.00 30.66 203 THR A N 1
ATOM 3145 C CA . THR A 1 202 ? 3.718 -7.862 -29.332 1.00 29.37 203 THR A CA 1
ATOM 3146 C C . THR A 1 202 ? 3.292 -6.437 -29.037 1.00 34.27 203 THR A C 1
ATOM 3147 O O . THR A 1 202 ? 3.432 -5.949 -27.906 1.00 33.71 203 THR A O 1
ATOM 3158 N N . GLN A 1 203 ? 2.828 -5.762 -30.081 1.00 31.10 204 GLN A N 1
ATOM 3159 C CA . GLN A 1 203 ? 2.299 -4.412 -30.025 1.00 27.42 204 GLN A CA 1
ATOM 3160 C C . GLN A 1 203 ? 1.168 -4.351 -31.036 1.00 35.36 204 GLN A C 1
ATOM 3161 O O . GLN A 1 203 ? 1.309 -4.881 -32.139 1.00 34.38 204 GLN A O 1
ATOM 3175 N N . SER A 1 204 ? 0.087 -3.663 -30.681 1.00 31.33 205 SER A N 1
ATOM 3176 C CA . SER A 1 204 ? -1.108 -3.630 -31.527 1.00 28.97 205 SER A CA 1
ATOM 3177 C C . SER A 1 204 ? -1.692 -2.234 -31.512 1.00 30.51 205 SER A C 1
ATOM 3178 O O . SER A 1 204 ? -1.524 -1.474 -30.562 1.00 32.42 205 SER A O 1
ATOM 3186 N N . ALA A 1 205 ? -2.425 -1.913 -32.569 1.00 29.26 206 ALA A N 1
ATOM 3187 C CA . ALA A 1 205 ? -3.116 -0.629 -32.632 1.00 25.21 206 ALA A CA 1
ATOM 3188 C C . ALA A 1 205 ? -4.427 -0.856 -33.357 1.00 28.81 206 ALA A C 1
ATOM 3189 O O . ALA A 1 205 ? -4.431 -1.527 -34.392 1.00 27.90 206 ALA A O 1
ATOM 3196 N N . LEU A 1 206 ? -5.530 -0.378 -32.753 1.00 26.25 207 LEU A N 1
ATOM 3197 C CA . LEU A 1 206 ? -6.875 -0.563 -33.289 1.00 26.60 207 LEU A CA 1
ATOM 3198 C C . LEU A 1 206 ? -7.361 0.714 -33.947 1.00 26.48 207 LEU A C 1
ATOM 3199 O O . LEU A 1 206 ? -7.069 1.807 -33.460 1.00 32.12 207 LEU A O 1
ATOM 3215 N N . SER A 1 207 ? -8.148 0.585 -35.011 1.00 27.61 208 SER A N 1
ATOM 3216 C CA . SER A 1 207 ? -8.719 1.778 -35.608 1.00 27.25 208 SER A CA 1
ATOM 3217 C C . SER A 1 207 ? -10.054 1.432 -36.243 1.00 28.86 208 SER A C 1
ATOM 3218 O O . SER A 1 207 ? -10.553 0.300 -36.133 1.00 27.89 208 SER A O 1
ATOM 3226 N N . LYS A 1 208 ? -10.627 2.434 -36.893 1.00 26.56 209 LYS A N 1
ATOM 3227 C CA . LYS A 1 208 ? -11.927 2.335 -37.568 1.00 28.97 209 LYS A CA 1
ATOM 3228 C C . LYS A 1 208 ? -11.758 2.795 -38.996 1.00 33.21 209 LYS A C 1
ATOM 3229 O O . LYS A 1 208 ? -10.961 3.686 -39.287 1.00 31.69 209 LYS A O 1
ATOM 3248 N N . ASP A 1 209 ? -12.473 2.116 -39.891 1.00 30.14 210 ASP A N 1
ATOM 3249 C CA . ASP A 1 209 ? -12.560 2.477 -41.288 1.00 32.38 210 ASP A CA 1
ATOM 3250 C C . ASP A 1 209 ? -13.720 3.450 -41.373 1.00 36.72 210 ASP A C 1
ATOM 3251 O O . ASP A 1 209 ? -14.872 3.056 -41.109 1.00 34.57 210 ASP A O 1
ATOM 3260 N N . PRO A 1 210 ? -13.467 4.727 -41.643 1.00 42.16 211 PRO A N 1
ATOM 3261 C CA . PRO A 1 210 ? -14.551 5.716 -41.553 1.00 40.91 211 PRO A CA 1
ATOM 3262 C C . PRO A 1 210 ? -15.684 5.444 -42.548 1.00 36.59 211 PRO A C 1
ATOM 3263 O O . PRO A 1 210 ? -16.796 5.968 -42.373 1.00 39.21 211 PRO A O 1
ATOM 3274 N N . ASN A 1 211 ? -15.453 4.610 -43.543 1.00 34.43 212 ASN A N 1
ATOM 3275 C CA . ASN A 1 211 ? -16.479 4.285 -44.533 1.00 34.94 212 ASN A CA 1
ATOM 3276 C C . ASN A 1 211 ? -17.162 2.946 -44.297 1.00 35.00 212 ASN A C 1
ATOM 3277 O O . ASN A 1 211 ? -18.084 2.583 -45.048 1.00 34.20 212 ASN A O 1
ATOM 3288 N N . GLU A 1 212 ? -16.769 2.210 -43.276 1.00 33.97 213 GLU A N 1
ATOM 3289 C CA . GLU A 1 212 ? -17.389 0.914 -42.993 1.00 30.42 213 GLU A CA 1
ATOM 3290 C C . GLU A 1 212 ? -18.640 1.141 -42.164 1.00 33.12 213 GLU A C 1
ATOM 3291 O O . GLU A 1 212 ? -18.566 1.561 -40.994 1.00 35.58 213 GLU A O 1
ATOM 3303 N N . LYS A 1 213 ? -19.802 0.814 -42.759 1.00 31.29 214 LYS A N 1
ATOM 3304 C CA . LYS A 1 213 ? -21.070 1.004 -42.077 1.00 32.04 214 LYS A CA 1
ATOM 3305 C C . LYS A 1 213 ? -21.352 -0.047 -41.011 1.00 36.75 214 LYS A C 1
ATOM 3306 O O . LYS A 1 213 ? -22.176 0.188 -40.121 1.00 41.28 214 LYS A O 1
ATOM 3325 N N . ARG A 1 214 ? -20.754 -1.218 -41.103 1.00 30.77 215 ARG A N 1
ATOM 3326 C CA . ARG A 1 214 ? -21.059 -2.287 -40.162 1.00 33.21 215 ARG A CA 1
ATOM 3327 C C . ARG A 1 214 ? -20.176 -2.148 -38.925 1.00 34.06 215 ARG A C 1
ATOM 3328 O O . ARG A 1 214 ? -19.145 -1.500 -38.967 1.00 31.90 215 ARG A O 1
ATOM 3349 N N . ASP A 1 215 ? -20.604 -2.751 -37.817 1.00 32.11 216 ASP A N 1
ATOM 3350 C CA . ASP A 1 215 ? -19.740 -2.809 -36.627 1.00 33.39 216 ASP A CA 1
ATOM 3351 C C . ASP A 1 215 ? -18.464 -3.581 -36.963 1.00 33.33 216 ASP A C 1
ATOM 3352 O O . ASP A 1 215 ? -18.531 -4.710 -37.476 1.00 33.94 216 ASP A O 1
ATOM 3361 N N . HIS A 1 216 ? -17.302 -2.965 -36.690 1.00 29.50 217 HIS A N 1
ATOM 3362 C CA . HIS A 1 216 ? -16.057 -3.493 -37.224 1.00 28.21 217 HIS A CA 1
ATOM 3363 C C . HIS A 1 216 ? -14.879 -3.065 -36.375 1.00 30.22 217 HIS A C 1
ATOM 3364 O O . HIS A 1 216 ? -14.996 -2.228 -35.475 1.00 28.40 217 HIS A O 1
ATOM 3378 N N . MET A 1 217 ? -13.734 -3.650 -36.696 1.00 27.27 218 MET A N 1
ATOM 3379 C CA . MET A 1 217 ? -12.441 -3.329 -36.106 1.00 25.90 218 MET A CA 1
ATOM 3380 C C . MET A 1 217 ? -11.371 -3.473 -37.175 1.00 26.92 218 MET A C 1
ATOM 3381 O O . MET A 1 217 ? -11.355 -4.462 -37.912 1.00 27.52 218 MET A O 1
ATOM 3395 N N . VAL A 1 218 ? -10.453 -2.511 -37.214 1.00 28.16 219 VAL A N 1
ATOM 3396 C CA . VAL A 1 218 ? -9.207 -2.612 -37.979 1.00 24.73 219 VAL A CA 1
ATOM 3397 C C . VAL A 1 218 ? -8.081 -2.831 -36.984 1.00 25.67 219 VAL A C 1
ATOM 3398 O O . VAL A 1 218 ? -7.960 -2.081 -35.997 1.00 27.32 219 VAL A O 1
ATOM 3411 N N . LEU A 1 219 ? -7.289 -3.880 -37.212 1.00 26.30 220 LEU A N 1
ATOM 3412 C CA . LEU A 1 219 ? -6.222 -4.291 -36.305 1.00 24.12 220 LEU A CA 1
ATOM 3413 C C . LEU A 1 219 ? -4.893 -4.320 -37.041 1.00 25.80 220 LEU A C 1
ATOM 3414 O O . LEU A 1 219 ? -4.794 -4.926 -38.119 1.00 27.66 220 LEU A O 1
ATOM 3430 N N . LEU A 1 220 ? -3.895 -3.688 -36.442 1.00 25.12 221 LEU A N 1
ATOM 3431 C CA . LEU A 1 220 ? -2.502 -3.814 -36.845 1.00 25.01 221 LEU A CA 1
ATOM 3432 C C . LEU A 1 220 ? -1.760 -4.430 -35.669 1.00 29.23 221 LEU A C 1
ATOM 3433 O O . LEU A 1 220 ? -1.880 -3.948 -34.531 1.00 29.50 221 LEU A O 1
ATOM 3449 N N . GLU A 1 221 ? -1.002 -5.488 -35.939 1.00 25.70 222 GLU A N 1
ATOM 3450 C CA . GLU A 1 221 ? -0.136 -6.112 -34.944 1.00 24.78 222 GLU A CA 1
ATOM 3451 C C . GLU A 1 221 ? 1.302 -6.133 -35.454 1.00 27.69 222 GLU A C 1
ATOM 3452 O O . GLU A 1 221 ? 1.551 -6.401 -36.635 1.00 29.90 222 GLU A O 1
ATOM 3464 N N . PHE A 1 222 ? 2.240 -5.882 -34.563 1.00 25.94 223 PHE A N 1
ATOM 3465 C CA . PHE A 1 222 ? 3.657 -6.065 -34.836 1.00 28.11 223 PHE A CA 1
ATOM 3466 C C . PHE A 1 222 ? 4.179 -7.050 -33.792 1.00 35.03 223 PHE A C 1
ATOM 3467 O O . PHE A 1 222 ? 4.035 -6.815 -32.585 1.00 30.45 223 PHE A O 1
ATOM 3484 N N . VAL A 1 223 ? 4.827 -8.121 -34.240 1.00 28.65 224 VAL A N 1
ATOM 3485 C CA . VAL A 1 223 ? 5.231 -9.201 -33.339 1.00 28.11 224 VAL A CA 1
ATOM 3486 C C . VAL A 1 223 ? 6.628 -9.650 -33.706 1.00 30.04 224 VAL A C 1
ATOM 3487 O O . VAL A 1 223 ? 6.875 -10.009 -34.864 1.00 30.38 224 VAL A O 1
ATOM 3500 N N . THR A 1 224 ? 7.531 -9.660 -32.730 1.00 28.75 225 THR A N 1
ATOM 3501 C CA . THR A 1 224 ? 8.918 -10.066 -32.930 1.00 29.46 225 THR A CA 1
ATOM 3502 C C . THR A 1 224 ? 9.315 -11.010 -31.787 1.00 33.09 225 THR A C 1
ATOM 3503 O O . THR A 1 224 ? 9.050 -10.713 -30.610 1.00 33.01 225 THR A O 1
ATOM 3514 N N . ALA A 1 225 ? 9.949 -12.127 -32.130 1.00 32.40 226 ALA A N 1
ATOM 3515 C CA . ALA A 1 225 ? 10.435 -13.058 -31.124 1.00 33.45 226 ALA A CA 1
ATOM 3516 C C . ALA A 1 225 ? 11.731 -12.575 -30.506 1.00 36.21 226 ALA A C 1
ATOM 3517 O O . ALA A 1 225 ? 12.564 -11.941 -31.163 1.00 36.65 226 ALA A O 1
ATOM 3524 N N . ALA A 1 226 ? 11.944 -12.963 -29.254 1.00 33.32 227 ALA A N 1
ATOM 3525 C CA . ALA A 1 226 ? 13.161 -12.572 -28.555 1.00 36.62 227 ALA A CA 1
ATOM 3526 C C . ALA A 1 226 ? 13.382 -13.478 -27.353 1.00 38.12 227 ALA A C 1
ATOM 3527 O O . ALA A 1 226 ? 12.576 -14.350 -27.049 1.00 38.21 227 ALA A O 1
ATOM 3534 N N . GLY A 1 227 ? 14.510 -13.274 -26.669 1.00 42.90 228 GLY A N 1
ATOM 3535 C CA . GLY A 1 227 ? 14.746 -13.980 -25.416 1.00 47.69 228 GLY A CA 1
ATOM 3536 C C . GLY A 1 227 ? 15.768 -15.091 -25.510 1.00 48.47 228 GLY A C 1
ATOM 3537 O O . GLY A 1 227 ? 15.971 -15.819 -24.529 1.00 53.86 228 GLY A O 1
ATOM 3541 N N . ILE A 1 228 ? 16.396 -15.266 -26.664 1.00 54.34 229 ILE A N 1
ATOM 3542 C CA . ILE A 1 228 ? 17.511 -16.185 -26.846 1.00 57.98 229 ILE A CA 1
ATOM 3543 C C . ILE A 1 228 ? 18.649 -15.389 -27.476 1.00 60.03 229 ILE A C 1
ATOM 3544 O O . ILE A 1 228 ? 18.407 -14.524 -28.323 1.00 65.95 229 ILE A O 1
ATOM 3560 N N . THR A 1 229 ? 19.878 -15.659 -27.046 1.00 85.66 230 THR A N 1
ATOM 3561 C CA . THR A 1 229 ? 21.019 -14.783 -27.304 1.00 80.52 230 THR A CA 1
ATOM 3562 C C . THR A 1 229 ? 21.952 -15.356 -28.365 1.00 89.18 230 THR A C 1
ATOM 3563 O O . THR A 1 229 ? 21.924 -16.552 -28.674 1.00 80.43 230 THR A O 1
ATOM 3574 N N . HIS A 1 230 ? 22.837 -14.468 -28.846 1.00 103.72 231 HIS A N 1
ATOM 3575 C CA . HIS A 1 230 ? 23.668 -14.599 -30.059 1.00 98.31 231 HIS A CA 1
ATOM 3576 C C . HIS A 1 230 ? 22.835 -13.973 -31.199 1.00 93.64 231 HIS A C 1
ATOM 3577 O O . HIS A 1 230 ? 22.307 -12.861 -31.085 1.00 84.88 231 HIS A O 1
ATOM 3591 N N . SER B 2 2 ? -20.334 -45.586 -8.655 1.00 90.95 2 SER B N 1
ATOM 3592 C CA . SER B 2 2 ? -19.056 -45.780 -7.970 1.00 103.70 2 SER B CA 1
ATOM 3593 C C . SER B 2 2 ? -17.905 -45.368 -8.890 1.00 92.28 2 SER B C 1
ATOM 3594 O O . SER B 2 2 ? -18.000 -45.491 -10.111 1.00 77.69 2 SER B O 1
ATOM 3601 N N . MET B 2 3 ? -16.817 -44.892 -8.290 1.00 90.13 3 MET B N 1
ATOM 3602 C CA . MET B 2 3 ? -15.749 -44.242 -9.039 1.00 75.17 3 MET B CA 1
ATOM 3603 C C . MET B 2 3 ? -14.968 -45.242 -9.890 1.00 74.72 3 MET B C 1
ATOM 3604 O O . MET B 2 3 ? -14.759 -46.396 -9.506 1.00 78.06 3 MET B O 1
ATOM 3618 N N . ALA B 2 4 ? -14.506 -44.772 -11.052 1.00 77.41 4 ALA B N 1
ATOM 3619 C CA . ALA B 2 4 ? -13.870 -45.625 -12.047 1.00 82.85 4 ALA B CA 1
ATOM 3620 C C . ALA B 2 4 ? -12.531 -45.040 -12.495 1.00 73.05 4 ALA B C 1
ATOM 3621 O O . ALA B 2 4 ? -12.086 -43.990 -12.020 1.00 67.71 4 ALA B O 1
ATOM 3628 N N . GLN B 2 5 ? -11.884 -45.759 -13.417 1.00 70.68 5 GLN B N 1
ATOM 3629 C CA . GLN B 2 5 ? -10.651 -45.295 -14.037 1.00 74.08 5 GLN B CA 1
ATOM 3630 C C . GLN B 2 5 ? -10.892 -43.977 -14.763 1.00 72.49 5 GLN B C 1
ATOM 3631 O O . GLN B 2 5 ? -11.820 -43.866 -15.572 1.00 68.18 5 GLN B O 1
ATOM 3645 N N . VAL B 2 6 ? -10.056 -42.972 -14.471 1.00 58.78 6 VAL B N 1
ATOM 3646 C CA . VAL B 2 6 ? -10.132 -41.689 -15.160 1.00 54.56 6 VAL B CA 1
ATOM 3647 C C . VAL B 2 6 ? -8.737 -41.234 -15.555 1.00 54.47 6 VAL B C 1
ATOM 3648 O O . VAL B 2 6 ? -7.730 -41.640 -14.976 1.00 54.14 6 VAL B O 1
ATOM 3661 N N . GLN B 2 7 ? -8.696 -40.359 -16.553 1.00 55.27 7 GLN B N 1
ATOM 3662 C CA . GLN B 2 7 ? -7.488 -39.685 -16.994 1.00 52.28 7 GLN B CA 1
ATOM 3663 C C . GLN B 2 7 ? -7.580 -38.212 -16.614 1.00 47.11 7 GLN B C 1
ATOM 3664 O O . GLN B 2 7 ? -8.674 -37.629 -16.567 1.00 46.57 7 GLN B O 1
ATOM 3678 N N . LEU B 2 8 ? -6.426 -37.629 -16.302 1.00 43.40 8 LEU B N 1
ATOM 3679 C CA . LEU B 2 8 ? -6.345 -36.251 -15.848 1.00 40.94 8 LEU B CA 1
ATOM 3680 C C . LEU B 2 8 ? -5.545 -35.429 -16.836 1.00 41.71 8 LEU B C 1
ATOM 3681 O O . LEU B 2 8 ? -4.404 -35.774 -17.155 1.00 43.18 8 LEU B O 1
ATOM 3697 N N . VAL B 2 9 ? -6.111 -34.301 -17.235 1.00 41.56 9 VAL B N 1
ATOM 3698 C CA . VAL B 2 9 ? -5.538 -33.424 -18.252 1.00 46.41 9 VAL B CA 1
ATOM 3699 C C . VAL B 2 9 ? -5.295 -32.065 -17.616 1.00 41.78 9 VAL B C 1
ATOM 3700 O O . VAL B 2 9 ? -6.244 -31.372 -17.225 1.00 43.70 9 VAL B O 1
ATOM 3713 N N . GLU B 2 10 ? -4.032 -31.724 -17.456 1.00 38.77 10 GLU B N 1
ATOM 3714 C CA . GLU B 2 10 ? -3.633 -30.473 -16.854 1.00 40.34 10 GLU B CA 1
ATOM 3715 C C . GLU B 2 10 ? -3.576 -29.380 -17.909 1.00 48.11 10 GLU B C 1
ATOM 3716 O O . GLU B 2 10 ? -3.206 -29.625 -19.056 1.00 48.62 10 GLU B O 1
ATOM 3728 N N . SER B 2 11 ? -3.904 -28.158 -17.497 1.00 37.51 11 SER B N 1
ATOM 3729 C CA . SER B 2 11 ? -3.669 -26.983 -18.328 1.00 45.32 11 SER B CA 1
ATOM 3730 C C . SER B 2 11 ? -3.210 -25.847 -17.427 1.00 44.31 11 SER B C 1
ATOM 3731 O O . SER B 2 11 ? -3.209 -25.964 -16.204 1.00 39.70 11 SER B O 1
ATOM 3739 N N . GLY B 2 12 ? -2.786 -24.753 -18.037 1.00 40.84 12 GLY B N 1
ATOM 3740 C CA . GLY B 2 12 ? -2.372 -23.582 -17.293 1.00 34.27 12 GLY B CA 1
ATOM 3741 C C . GLY B 2 12 ? -0.898 -23.586 -16.939 1.00 32.39 12 GLY B C 1
ATOM 3742 O O . GLY B 2 12 ? -0.059 -24.285 -17.533 1.00 38.79 12 GLY B O 1
ATOM 3746 N N . GLY B 2 13 ? -0.578 -22.795 -15.901 1.00 33.09 13 GLY B N 1
ATOM 3747 C CA . GLY B 2 13 ? 0.820 -22.683 -15.487 1.00 36.91 13 GLY B CA 1
ATOM 3748 C C . GLY B 2 13 ? 1.584 -21.832 -16.489 1.00 42.68 13 GLY B C 1
ATOM 3749 O O . GLY B 2 13 ? 1.006 -21.052 -17.228 1.00 40.86 13 GLY B O 1
ATOM 3753 N N . GLY B 2 14 ? 2.910 -22.008 -16.510 1.00 37.83 14 GLY B N 1
ATOM 3754 C CA . GLY B 2 14 ? 3.768 -21.244 -17.395 1.00 43.14 14 GLY B CA 1
ATOM 3755 C C . GLY B 2 14 ? 4.837 -20.471 -16.644 1.00 46.32 14 GLY B C 1
ATOM 3756 O O . GLY B 2 14 ? 5.347 -20.918 -15.616 1.00 40.97 14 GLY B O 1
ATOM 3760 N N . LEU B 2 15 ? 5.197 -19.312 -17.195 1.00 40.58 15 LEU B N 1
ATOM 3761 C CA . LEU B 2 15 ? 6.327 -18.512 -16.732 1.00 45.06 15 LEU B CA 1
ATOM 3762 C C . LEU B 2 15 ? 5.783 -17.245 -16.097 1.00 46.12 15 LEU B C 1
ATOM 3763 O O . LEU B 2 15 ? 4.807 -16.668 -16.590 1.00 47.54 15 LEU B O 1
ATOM 3779 N N . VAL B 2 16 ? 6.390 -16.822 -14.986 1.00 41.06 16 VAL B N 1
ATOM 3780 C CA . VAL B 2 16 ? 5.905 -15.634 -14.280 1.00 45.87 16 VAL B CA 1
ATOM 3781 C C . VAL B 2 16 ? 7.049 -15.037 -13.489 1.00 54.73 16 VAL B C 1
ATOM 3782 O O . VAL B 2 16 ? 8.016 -15.720 -13.152 1.00 51.88 16 VAL B O 1
ATOM 3795 N N . GLN B 2 17 ? 6.940 -13.755 -13.191 1.00 61.84 17 GLN B N 1
ATOM 3796 C CA . GLN B 2 17 ? 7.949 -13.072 -12.409 1.00 65.28 17 GLN B CA 1
ATOM 3797 C C . GLN B 2 17 ? 7.594 -13.190 -10.933 1.00 54.76 17 GLN B C 1
ATOM 3798 O O . GLN B 2 17 ? 6.421 -13.105 -10.547 1.00 54.40 17 GLN B O 1
ATOM 3812 N N . ALA B 2 18 ? 8.619 -13.410 -10.115 1.00 56.99 18 ALA B N 1
ATOM 3813 C CA . ALA B 2 18 ? 8.440 -13.498 -8.676 1.00 51.97 18 ALA B CA 1
ATOM 3814 C C . ALA B 2 18 ? 7.463 -12.435 -8.204 1.00 58.66 18 ALA B C 1
ATOM 3815 O O . ALA B 2 18 ? 7.550 -11.278 -8.613 1.00 55.10 18 ALA B O 1
ATOM 3822 N N . GLY B 2 19 ? 6.514 -12.840 -7.365 1.00 51.59 19 GLY B N 1
ATOM 3823 C CA . GLY B 2 19 ? 5.473 -11.954 -6.907 1.00 49.48 19 GLY B CA 1
ATOM 3824 C C . GLY B 2 19 ? 4.212 -12.000 -7.736 1.00 48.64 19 GLY B C 1
ATOM 3825 O O . GLY B 2 19 ? 3.173 -11.469 -7.306 1.00 50.59 19 GLY B O 1
ATOM 3829 N N . GLY B 2 20 ? 4.262 -12.611 -8.913 1.00 53.76 20 GLY B N 1
ATOM 3830 C CA . GLY B 2 20 ? 3.091 -12.726 -9.751 1.00 51.54 20 GLY B CA 1
ATOM 3831 C C . GLY B 2 20 ? 2.156 -13.869 -9.397 1.00 52.87 20 GLY B C 1
ATOM 3832 O O . GLY B 2 20 ? 2.243 -14.486 -8.336 1.00 47.43 20 GLY B O 1
ATOM 3836 N N . SER B 2 21 ? 1.257 -14.151 -10.340 1.00 41.88 21 SER B N 1
ATOM 3837 C CA . SER B 2 21 ? 0.119 -15.059 -10.184 1.00 46.67 21 SER B CA 1
ATOM 3838 C C . SER B 2 21 ? 0.032 -15.964 -11.401 1.00 52.17 21 SER B C 1
ATOM 3839 O O . SER B 2 21 ? 0.264 -15.527 -12.531 1.00 42.30 21 SER B O 1
ATOM 3847 N N . LEU B 2 22 ? -0.315 -17.221 -11.166 1.00 36.48 22 LEU B N 1
ATOM 3848 C CA . LEU B 2 22 ? -0.587 -18.169 -12.228 1.00 32.76 22 LEU B CA 1
ATOM 3849 C C . LEU B 2 22 ? -1.680 -19.099 -11.722 1.00 39.59 22 LEU B C 1
ATOM 3850 O O . LEU B 2 22 ? -1.756 -19.390 -10.520 1.00 37.36 22 LEU B O 1
ATOM 3866 N N . ARG B 2 23 ? -2.490 -19.589 -12.654 1.00 38.94 23 ARG B N 1
ATOM 3867 C CA . ARG B 2 23 ? -3.577 -20.505 -12.361 1.00 37.74 23 ARG B CA 1
ATOM 3868 C C . ARG B 2 23 ? -3.294 -21.823 -13.056 1.00 40.84 23 ARG B C 1
ATOM 3869 O O . ARG B 2 23 ? -2.905 -21.853 -14.223 1.00 36.20 23 ARG B O 1
ATOM 3890 N N . LEU B 2 24 ? -3.482 -22.908 -12.339 1.00 37.92 24 LEU B N 1
ATOM 3891 C CA . LEU B 2 24 ? -3.412 -24.236 -12.918 1.00 33.52 24 LEU B CA 1
ATOM 3892 C C . LEU B 2 24 ? -4.817 -24.811 -12.918 1.00 35.37 24 LEU B C 1
ATOM 3893 O O . LEU B 2 24 ? -5.636 -24.490 -12.050 1.00 37.51 24 LEU B O 1
ATOM 3909 N N . SER B 2 25 ? -5.082 -25.687 -13.878 1.00 36.94 25 SER B N 1
ATOM 3910 C CA . SER B 2 25 ? -6.359 -26.356 -13.938 1.00 40.53 25 SER B CA 1
ATOM 3911 C C . SER B 2 25 ? -6.170 -27.816 -14.329 1.00 35.12 25 SER B C 1
ATOM 3912 O O . SER B 2 25 ? -5.175 -28.201 -14.935 1.00 38.42 25 SER B O 1
ATOM 3920 N N . CYS B 2 26 ? -7.169 -28.627 -14.007 1.00 38.12 26 CYS B N 1
ATOM 3921 C CA . CYS B 2 26 ? -7.080 -30.048 -14.312 1.00 38.12 26 CYS B CA 1
ATOM 3922 C C . CYS B 2 26 ? -8.469 -30.600 -14.547 1.00 40.31 26 CYS B C 1
ATOM 3923 O O . CYS B 2 26 ? -9.395 -30.320 -13.784 1.00 42.46 26 CYS B O 1
ATOM 3930 N N . ALA B 2 27 ? -8.597 -31.391 -15.610 1.00 42.31 27 ALA B N 1
ATOM 3931 C CA . ALA B 2 27 ? -9.882 -31.932 -16.037 1.00 44.25 27 ALA B CA 1
ATOM 3932 C C . ALA B 2 27 ? -9.831 -33.451 -16.042 1.00 39.44 27 ALA B C 1
ATOM 3933 O O . ALA B 2 27 ? -9.009 -34.046 -16.749 1.00 43.67 27 ALA B O 1
ATOM 3940 N N . ALA B 2 28 ? -10.731 -34.067 -15.285 1.00 45.79 28 ALA B N 1
ATOM 3941 C CA . ALA B 2 28 ? -10.835 -35.512 -15.219 1.00 46.98 28 ALA B CA 1
ATOM 3942 C C . ALA B 2 28 ? -11.809 -36.013 -16.275 1.00 50.21 28 ALA B C 1
ATOM 3943 O O . ALA B 2 28 ? -12.855 -35.399 -16.509 1.00 48.92 28 ALA B O 1
ATOM 3950 N N . SER B 2 29 ? -11.480 -37.162 -16.871 1.00 52.02 29 SER B N 1
ATOM 3951 C CA . SER B 2 29 ? -12.355 -37.776 -17.869 1.00 54.36 29 SER B CA 1
ATOM 3952 C C . SER B 2 29 ? -13.715 -38.164 -17.303 1.00 53.57 29 SER B C 1
ATOM 3953 O O . SER B 2 29 ? -14.659 -38.399 -18.069 1.00 54.51 29 SER B O 1
ATOM 3961 N N . GLY B 2 30 ? -13.841 -38.248 -15.990 1.00 50.80 30 GLY B N 1
ATOM 3962 C CA . GLY B 2 30 ? -15.091 -38.589 -15.360 1.00 55.32 30 GLY B CA 1
ATOM 3963 C C . GLY B 2 30 ? -15.039 -38.241 -13.890 1.00 55.11 30 GLY B C 1
ATOM 3964 O O . GLY B 2 30 ? -14.026 -37.729 -13.391 1.00 51.43 30 GLY B O 1
ATOM 3968 N N . PRO B 2 31 ? -16.122 -38.514 -13.164 1.00 52.32 31 PRO B N 1
ATOM 3969 C CA . PRO B 2 31 ? -16.164 -38.127 -11.755 1.00 52.21 31 PRO B CA 1
ATOM 3970 C C . PRO B 2 31 ? -15.034 -38.798 -10.998 1.00 52.44 31 PRO B C 1
ATOM 3971 O O . PRO B 2 31 ? -14.600 -39.905 -11.319 1.00 50.27 31 PRO B O 1
ATOM 3982 N N . THR B 2 32 ? -14.531 -38.110 -9.992 1.00 48.70 32 THR B N 1
ATOM 3983 C CA . THR B 2 32 ? -13.491 -38.711 -9.179 1.00 46.49 32 THR B CA 1
ATOM 3984 C C . THR B 2 32 ? -13.610 -38.199 -7.759 1.0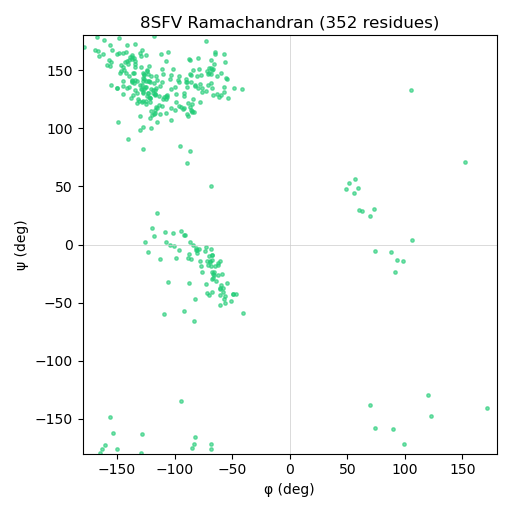0 42.99 32 THR B C 1
ATOM 3985 O O . THR B 2 32 ? -14.492 -37.406 -7.433 1.00 46.31 32 THR B O 1
ATOM 3996 N N . GLY B 2 33 ? -12.746 -38.713 -6.894 1.00 40.59 33 GLY B N 1
ATOM 3997 C CA . GLY B 2 33 ? -12.859 -38.416 -5.483 1.00 38.01 33 GLY B CA 1
ATOM 3998 C C . GLY B 2 33 ? -11.985 -37.247 -5.077 1.00 37.48 33 GLY B C 1
ATOM 3999 O O . GLY B 2 33 ? -11.995 -36.208 -5.743 1.00 35.86 33 GLY B O 1
ATOM 4003 N N . ALA B 2 34 ? -11.264 -37.375 -3.966 1.00 37.50 34 ALA B N 1
ATOM 4004 C CA . ALA B 2 34 ? -10.349 -36.314 -3.573 1.00 34.82 34 ALA B CA 1
ATOM 4005 C C . ALA B 2 34 ? -9.421 -36.032 -4.732 1.00 34.64 34 ALA B C 1
ATOM 4006 O O . ALA B 2 34 ? -9.030 -36.948 -5.468 1.00 36.04 34 ALA B O 1
ATOM 4013 N N . MET B 2 35 ? -9.098 -34.743 -4.924 1.00 34.39 35 MET B N 1
ATOM 4014 C CA . MET B 2 35 ? -8.166 -34.277 -5.952 1.00 34.20 35 MET B CA 1
ATOM 4015 C C . MET B 2 35 ? -7.100 -33.430 -5.288 1.00 33.83 35 MET B C 1
ATOM 4016 O O . MET B 2 35 ? -7.357 -32.733 -4.301 1.00 33.72 35 MET B O 1
ATOM 4030 N N . ALA B 2 36 ? -5.887 -33.507 -5.820 1.00 33.72 36 ALA B N 1
ATOM 4031 C CA . ALA B 2 36 ? -4.793 -32.774 -5.216 1.00 33.50 36 ALA B CA 1
ATOM 4032 C C . ALA B 2 36 ? -3.783 -32.332 -6.256 1.00 33.46 36 ALA B C 1
ATOM 4033 O O . ALA B 2 36 ? -3.758 -32.826 -7.388 1.00 34.67 36 ALA B O 1
ATOM 4040 N N . TRP B 2 37 ? -2.932 -31.402 -5.831 1.00 33.32 37 TRP B N 1
ATOM 4041 C CA . TRP B 2 37 ? -1.795 -30.932 -6.611 1.00 33.35 37 TRP B CA 1
ATOM 4042 C C . TRP B 2 37 ? -0.523 -31.285 -5.854 1.00 33.52 37 TRP B C 1
ATOM 4043 O O . TRP B 2 37 ? -0.414 -30.983 -4.657 1.00 33.47 37 TRP B O 1
ATOM 4064 N N . PHE B 2 38 ? 0.401 -31.933 -6.554 1.00 33.80 38 PHE B N 1
ATOM 4065 C CA . PHE B 2 38 ? 1.753 -32.220 -6.112 1.00 34.12 38 PHE B CA 1
ATOM 4066 C C . PHE B 2 38 ? 2.723 -31.400 -6.951 1.00 35.23 38 PHE B C 1
ATOM 4067 O O . PHE B 2 38 ? 2.363 -30.897 -8.014 1.00 34.85 38 PHE B O 1
ATOM 4084 N N . ARG B 2 39 ? 3.959 -31.268 -6.485 1.00 34.66 39 ARG B N 1
ATOM 4085 C CA . ARG B 2 39 ? 4.968 -30.620 -7.321 1.00 34.96 39 ARG B CA 1
ATOM 4086 C C . ARG B 2 39 ? 6.313 -31.279 -7.123 1.00 38.12 39 ARG B C 1
ATOM 4087 O O . ARG B 2 39 ? 6.610 -31.827 -6.047 1.00 38.70 39 ARG B O 1
ATOM 4108 N N . GLN B 2 40 ? 7.115 -31.238 -8.185 1.00 39.33 40 GLN B N 1
ATOM 4109 C CA . GLN B 2 40 ? 8.448 -31.846 -8.206 1.00 40.50 40 GLN B CA 1
ATOM 4110 C C . GLN B 2 40 ? 9.404 -30.760 -8.659 1.00 48.10 40 GLN B C 1
ATOM 4111 O O . GLN B 2 40 ? 9.453 -30.443 -9.848 1.00 42.58 40 GLN B O 1
ATOM 4125 N N . ALA B 2 41 ? 10.117 -30.164 -7.726 1.00 50.21 41 ALA B N 1
ATOM 4126 C CA . ALA B 2 41 ? 11.152 -29.216 -8.096 1.00 51.02 41 ALA B CA 1
ATOM 4127 C C . ALA B 2 41 ? 12.382 -30.007 -8.519 1.00 54.97 41 ALA B C 1
ATOM 4128 O O . ALA B 2 41 ? 12.502 -31.206 -8.228 1.00 57.55 41 ALA B O 1
ATOM 4135 N N . PRO B 2 42 ? 13.291 -29.383 -9.256 1.00 61.93 42 PRO B N 1
ATOM 4136 C CA . PRO B 2 42 ? 14.321 -30.168 -9.950 1.00 67.32 42 PRO B CA 1
ATOM 4137 C C . PRO B 2 42 ? 15.270 -30.808 -8.946 1.00 81.00 42 PRO B C 1
ATOM 4138 O O . PRO B 2 42 ? 15.713 -30.170 -7.986 1.00 60.55 42 PRO B O 1
ATOM 4149 N N . GLY B 2 43 ? 15.561 -32.085 -9.168 1.00 66.00 43 GLY B N 1
ATOM 4150 C CA . GLY B 2 43 ? 16.374 -32.828 -8.233 1.00 70.99 43 GLY B CA 1
ATOM 4151 C C . GLY B 2 43 ? 15.794 -32.912 -6.841 1.00 74.72 43 GLY B C 1
ATOM 4152 O O . GLY B 2 43 ? 16.551 -32.990 -5.865 1.00 71.03 43 GLY B O 1
ATOM 4156 N N . LYS B 2 44 ? 14.469 -32.884 -6.717 1.00 62.49 44 LYS B N 1
ATOM 4157 C CA . LYS B 2 44 ? 13.812 -33.121 -5.439 1.00 61.20 44 LYS B CA 1
ATOM 4158 C C . LYS B 2 44 ? 12.647 -34.071 -5.651 1.00 58.21 44 LYS B C 1
ATOM 4159 O O . LYS B 2 44 ? 12.310 -34.432 -6.782 1.00 58.41 44 LYS B O 1
ATOM 4178 N N . GLU B 2 45 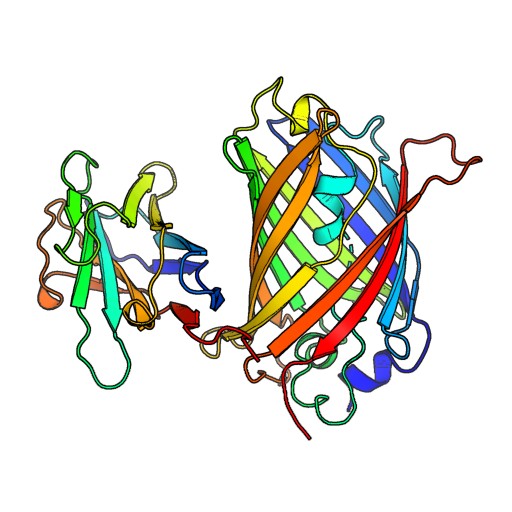? 12.044 -34.496 -4.541 1.00 55.42 45 GLU B N 1
ATOM 4179 C CA . GLU B 2 45 ? 10.951 -35.449 -4.610 1.00 64.89 45 GLU B CA 1
ATOM 4180 C C . GLU B 2 45 ? 9.631 -34.736 -4.828 1.00 52.45 45 GLU B C 1
ATOM 4181 O O . GLU B 2 45 ? 9.418 -33.626 -4.339 1.00 55.15 45 GLU B O 1
ATOM 4193 N N . ARG B 2 46 ? 8.752 -35.390 -5.576 1.00 54.31 46 ARG B N 1
ATOM 4194 C CA . ARG B 2 46 ? 7.373 -34.969 -5.653 1.00 46.33 46 ARG B CA 1
ATOM 4195 C C . ARG B 2 46 ? 6.839 -34.739 -4.251 1.00 51.67 46 ARG B C 1
ATOM 4196 O O . ARG B 2 46 ? 7.078 -35.539 -3.345 1.00 55.42 46 ARG B O 1
ATOM 4217 N N . GLU B 2 47 ? 6.144 -33.629 -4.062 1.00 37.47 47 GLU B N 1
ATOM 4218 C CA . GLU B 2 47 ? 5.614 -33.284 -2.744 1.00 39.33 47 GLU B CA 1
ATOM 4219 C C . GLU B 2 47 ? 4.184 -32.780 -2.851 1.00 38.42 47 GLU B C 1
ATOM 4220 O O . GLU B 2 47 ? 3.800 -32.115 -3.828 1.00 36.13 47 GLU B O 1
ATOM 4232 N N . PHE B 2 48 ? 3.402 -33.061 -1.821 1.00 34.56 48 PHE B N 1
ATOM 4233 C CA . PHE B 2 48 ? 2.028 -32.566 -1.775 1.00 34.09 48 PHE B CA 1
ATOM 4234 C C . PHE B 2 48 ? 2.016 -31.047 -1.607 1.00 36.76 48 PHE B C 1
ATOM 4235 O O . PHE B 2 48 ? 2.824 -30.479 -0.851 1.00 34.34 48 PHE B O 1
ATOM 4252 N N . VAL B 2 49 ? 1.107 -30.392 -2.340 1.00 34.81 49 VAL B N 1
ATOM 4253 C CA . VAL B 2 49 ? 0.927 -28.951 -2.284 1.00 33.52 49 VAL B CA 1
ATOM 4254 C C . VAL B 2 49 ? -0.381 -28.590 -1.598 1.00 33.27 49 VAL B C 1
ATOM 4255 O O . VAL B 2 49 ? -0.387 -27.887 -0.584 1.00 34.41 49 VAL B O 1
ATOM 4268 N N . GLY B 2 50 ? -1.513 -29.049 -2.151 1.00 33.14 50 GLY B N 1
ATOM 4269 C CA . GLY B 2 50 ? -2.806 -28.843 -1.536 1.00 35.12 50 GLY B CA 1
ATOM 4270 C C . GLY B 2 50 ? -3.832 -29.732 -2.203 1.00 33.07 50 GLY B C 1
ATOM 4271 O O . GLY B 2 50 ? -3.601 -30.287 -3.281 1.00 33.12 50 GLY B O 1
ATOM 4275 N N . GLY B 2 51 ? -4.983 -29.853 -1.558 1.00 33.12 51 GLY B N 1
ATOM 4276 C CA . GLY B 2 51 ? -5.995 -30.663 -2.194 1.00 33.26 51 GLY B CA 1
ATOM 4277 C C . GLY B 2 51 ? -7.359 -30.425 -1.614 1.00 33.42 51 GLY B C 1
ATOM 4278 O O . GLY B 2 51 ? -7.535 -29.621 -0.700 1.00 33.40 51 GLY B O 1
ATOM 4282 N N . ILE B 2 52 ? -8.311 -31.210 -2.109 1.00 33.67 52 ILE B N 1
ATOM 4283 C CA . ILE B 2 52 ? -9.714 -30.993 -1.791 1.00 33.98 52 ILE B CA 1
ATOM 4284 C C . ILE B 2 52 ? -10.472 -32.318 -1.824 1.00 34.31 52 ILE B C 1
ATOM 4285 O O . ILE B 2 52 ? -10.314 -33.120 -2.753 1.00 34.38 52 ILE B O 1
ATOM 4301 N N . SER B 2 53 ? -11.301 -32.530 -0.806 1.00 34.55 53 SER B N 1
ATOM 4302 C CA . SER B 2 53 ? -12.166 -33.698 -0.731 1.00 35.50 53 SER B CA 1
ATOM 4303 C C . SER B 2 53 ? -13.199 -33.695 -1.857 1.00 38.71 53 SER B C 1
ATOM 4304 O O . SER B 2 53 ? -13.463 -32.681 -2.499 1.00 36.67 53 SER B O 1
ATOM 4312 N N . ARG B 2 54 ? -13.826 -34.847 -2.055 1.00 35.85 54 ARG B N 1
ATOM 4313 C CA . ARG B 2 54 ? -14.859 -34.977 -3.081 1.00 41.99 54 ARG B CA 1
ATOM 4314 C C . ARG B 2 54 ? -15.899 -33.879 -2.941 1.00 42.45 54 ARG B C 1
ATOM 4315 O O . ARG B 2 54 ? -16.230 -33.205 -3.909 1.00 41.62 54 ARG B O 1
ATOM 4336 N N . SER B 2 55 ? -16.396 -33.662 -1.734 1.00 44.50 55 SER B N 1
ATOM 4337 C CA . SER B 2 55 ? -17.484 -32.705 -1.513 1.00 48.72 55 SER B CA 1
ATOM 4338 C C . SER B 2 55 ? -17.035 -31.251 -1.529 1.00 49.98 55 SER B C 1
ATOM 4339 O O . SER B 2 55 ? -17.875 -30.367 -1.666 1.00 48.15 55 SER B O 1
ATOM 4347 N N . GLY B 2 56 ? -15.742 -30.980 -1.363 1.00 41.87 56 GLY B N 1
ATOM 4348 C CA . GLY B 2 56 ? -15.229 -29.627 -1.283 1.00 42.22 56 GLY B CA 1
ATOM 4349 C C . GLY B 2 56 ? -15.223 -29.036 0.108 1.00 45.56 56 GLY B C 1
ATOM 4350 O O . GLY B 2 56 ? -14.680 -27.938 0.282 1.00 46.15 56 GLY B O 1
ATOM 4354 N N . THR B 2 57 ? -15.801 -29.731 1.101 1.00 43.80 57 THR B N 1
ATOM 4355 C CA . THR B 2 57 ? -15.873 -29.231 2.471 1.00 43.52 57 THR B CA 1
ATOM 4356 C C . THR B 2 57 ? -14.587 -29.434 3.269 1.00 50.77 57 THR B C 1
ATOM 4357 O O . THR B 2 57 ? -14.532 -29.038 4.443 1.00 51.36 57 THR B O 1
ATOM 4368 N N . ASP B 2 58 ? -13.599 -30.109 2.699 1.00 41.39 58 ASP B N 1
ATOM 4369 C CA . ASP B 2 58 ? -12.326 -30.350 3.357 1.00 40.16 58 ASP B CA 1
ATOM 4370 C C . ASP B 2 58 ? -11.257 -29.997 2.348 1.00 34.39 58 ASP B C 1
ATOM 4371 O O . ASP B 2 58 ? -11.260 -30.519 1.229 1.00 35.23 58 ASP B O 1
ATOM 4380 N N . THR B 2 59 ? -10.395 -29.054 2.710 1.00 36.41 59 THR B N 1
ATOM 4381 C CA . THR B 2 59 ? -9.215 -28.724 1.946 1.00 35.08 59 THR B CA 1
ATOM 4382 C C . THR B 2 59 ? -8.046 -28.745 2.908 1.00 37.57 59 THR B C 1
ATOM 4383 O O . THR B 2 59 ? -8.213 -28.673 4.133 1.00 41.13 59 THR B O 1
ATOM 4394 N N . TYR B 2 60 ? -6.855 -28.828 2.342 1.00 33.33 60 TYR B N 1
ATOM 4395 C CA . TYR B 2 60 ? -5.644 -28.893 3.139 1.00 33.78 60 TYR B CA 1
ATOM 4396 C C . TYR B 2 60 ? -4.512 -28.377 2.269 1.00 36.05 60 TYR B C 1
ATOM 4397 O O . TYR B 2 60 ? -4.415 -28.740 1.091 1.00 34.35 60 TYR B O 1
ATOM 4415 N N . TYR B 2 61 ? -3.655 -27.551 2.868 1.00 35.99 61 TYR B N 1
ATOM 4416 C CA . TYR B 2 61 ? -2.513 -26.951 2.202 1.00 34.13 61 TYR B CA 1
ATOM 4417 C C . TYR B 2 61 ? -1.254 -27.093 3.039 1.00 35.23 61 TYR B C 1
ATOM 4418 O O . TYR B 2 61 ? -1.302 -26.953 4.263 1.00 42.13 61 TYR B O 1
ATOM 4436 N N . VAL B 2 62 ? -0.124 -27.360 2.390 1.00 37.61 62 VAL B N 1
ATOM 4437 C CA . VAL B 2 62 ? 1.124 -27.343 3.148 1.00 46.05 62 VAL B CA 1
ATOM 4438 C C . VAL B 2 62 ? 1.410 -25.925 3.625 1.00 46.35 62 VAL B C 1
ATOM 4439 O O . VAL B 2 62 ? 0.983 -24.931 3.027 1.00 46.12 62 VAL B O 1
ATOM 4452 N N . ASP B 2 63 ? 2.176 -25.834 4.712 1.00 46.02 63 ASP B N 1
ATOM 4453 C CA . ASP B 2 63 ? 2.364 -24.537 5.355 1.00 49.65 63 ASP B CA 1
ATOM 4454 C C . ASP B 2 63 ? 3.019 -23.526 4.406 1.00 45.31 63 ASP B C 1
ATOM 4455 O O . ASP B 2 63 ? 2.656 -22.351 4.409 1.00 48.76 63 ASP B O 1
ATOM 4464 N N . SER B 2 64 ? 3.961 -23.971 3.572 1.00 48.13 64 SER B N 1
ATOM 4465 C CA . SER B 2 64 ? 4.706 -23.044 2.722 1.00 48.58 64 SER B CA 1
ATOM 4466 C 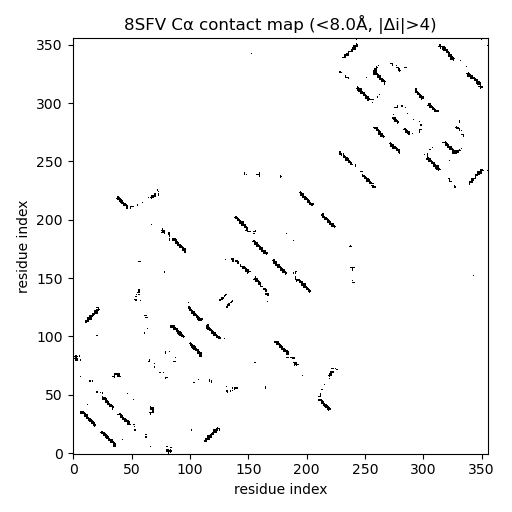C . SER B 2 64 ? 3.871 -22.372 1.643 1.00 51.80 64 SER B C 1
ATOM 4467 O O . SER B 2 64 ? 4.377 -21.457 0.991 1.00 50.04 64 SER B O 1
ATOM 4475 N N . VAL B 2 65 ? 2.628 -22.786 1.417 1.00 46.24 65 VAL B N 1
ATOM 4476 C CA . VAL B 2 65 ? 1.770 -22.125 0.440 1.00 46.96 65 VAL B CA 1
ATOM 4477 C C . VAL B 2 65 ? 0.481 -21.628 1.055 1.00 48.50 65 VAL B C 1
ATOM 4478 O O . VAL B 2 65 ? -0.303 -20.968 0.364 1.00 46.93 65 VAL B O 1
ATOM 4491 N N . LYS B 2 66 ? 0.222 -21.946 2.322 1.00 49.33 66 LYS B N 1
ATOM 4492 C CA . LYS B 2 66 ? -1.013 -21.546 2.979 1.00 51.15 66 LYS B CA 1
ATOM 4493 C C . LYS B 2 66 ? -1.147 -20.034 2.909 1.00 53.78 66 LYS B C 1
ATOM 4494 O O . LYS B 2 66 ? -0.185 -19.300 3.153 1.00 59.74 66 LYS B O 1
ATOM 4513 N N . GLY B 2 67 ? -2.318 -19.565 2.495 1.00 55.45 67 GLY B N 1
ATOM 4514 C CA . GLY B 2 67 ? -2.544 -18.155 2.339 1.00 55.02 67 GLY B CA 1
ATOM 4515 C C . GLY B 2 67 ? -2.256 -17.600 0.957 1.00 53.59 67 GLY B C 1
ATOM 4516 O O . GLY B 2 67 ? -2.803 -16.550 0.608 1.00 66.56 67 GLY B O 1
ATOM 4520 N N . ARG B 2 68 ? -1.408 -18.256 0.161 1.00 46.47 68 ARG B N 1
ATOM 4521 C CA . ARG B 2 68 ? -1.112 -17.802 -1.197 1.00 47.88 68 ARG B CA 1
ATOM 4522 C C . ARG B 2 68 ? -1.774 -18.641 -2.272 1.00 44.50 68 ARG B C 1
ATOM 4523 O O . ARG B 2 68 ? -2.124 -18.111 -3.328 1.00 42.13 68 ARG B O 1
ATOM 4544 N N . PHE B 2 69 ? -1.956 -19.937 -2.022 1.00 43.56 69 PHE B N 1
ATOM 4545 C CA . PHE B 2 69 ? -2.583 -20.834 -2.983 1.00 41.40 69 PHE B CA 1
ATOM 4546 C C . PHE B 2 69 ? -4.016 -21.154 -2.566 1.00 41.30 69 PHE B C 1
ATOM 4547 O O . PHE B 2 69 ? -4.310 -21.350 -1.373 1.00 45.33 69 PHE B O 1
ATOM 4564 N N . THR B 2 70 ? -4.904 -21.252 -3.562 1.00 39.75 70 THR B N 1
ATOM 4565 C CA . THR B 2 70 ? -6.285 -21.651 -3.351 1.00 40.90 70 THR B CA 1
ATOM 4566 C C . THR B 2 70 ? -6.681 -22.757 -4.311 1.00 41.88 70 THR B C 1
ATOM 4567 O O . THR B 2 70 ? -6.388 -22.677 -5.506 1.00 40.86 70 THR B O 1
ATOM 4578 N N . ILE B 2 71 ? -7.398 -23.757 -3.800 1.00 35.34 71 ILE B N 1
ATOM 4579 C CA . ILE B 2 71 ? -7.950 -24.834 -4.611 1.00 33.07 71 ILE B CA 1
ATOM 4580 C C . ILE B 2 71 ? -9.459 -24.863 -4.478 1.00 33.44 71 ILE B C 1
ATOM 4581 O O . ILE B 2 71 ? -10.007 -24.688 -3.379 1.00 41.42 71 ILE B O 1
ATOM 4597 N N . ASP B 2 72 ? -10.122 -25.205 -5.575 1.00 38.40 72 ASP B N 1
ATOM 4598 C CA . ASP B 2 72 ? -11.547 -25.497 -5.564 1.00 42.99 72 ASP B CA 1
ATOM 4599 C C . ASP B 2 72 ? -11.817 -26.421 -6.738 1.00 34.29 72 ASP B C 1
ATOM 4600 O O . ASP B 2 72 ? -10.958 -26.634 -7.588 1.00 38.86 72 ASP B O 1
ATOM 4609 N N . ARG B 2 73 ? -13.013 -27.007 -6.751 1.00 36.00 73 ARG B N 1
ATOM 4610 C CA . ARG B 2 73 ? -13.357 -28.010 -7.747 1.00 36.81 73 ARG B CA 1
ATOM 4611 C C . ARG B 2 73 ? -14.772 -27.783 -8.268 1.00 41.02 73 ARG B C 1
ATOM 4612 O O . ARG B 2 73 ? -15.582 -27.106 -7.642 1.00 42.85 73 ARG B O 1
ATOM 4633 N N . ASP B 2 74 ? -15.062 -28.395 -9.408 1.00 44.00 74 ASP B N 1
ATOM 4634 C CA . ASP B 2 74 ? -16.382 -28.334 -10.031 1.00 45.19 74 ASP B CA 1
ATOM 4635 C C . ASP B 2 74 ? -16.837 -29.745 -10.370 1.00 41.95 74 ASP B C 1
ATOM 4636 O O . ASP B 2 74 ? -16.418 -30.310 -11.383 1.00 46.78 74 ASP B O 1
ATOM 4645 N N . ASN B 2 75 ? -17.677 -30.329 -9.517 1.00 43.65 75 ASN B N 1
ATOM 4646 C CA . ASN B 2 75 ? -18.113 -31.702 -9.749 1.00 53.26 75 ASN B CA 1
ATOM 4647 C C . ASN B 2 75 ? -19.076 -31.813 -10.919 1.00 56.82 75 ASN B C 1
ATOM 4648 O O . ASN B 2 75 ? -19.280 -32.915 -11.436 1.00 56.06 75 ASN B O 1
ATOM 4659 N N . ALA B 2 76 ? -19.627 -30.697 -11.379 1.00 60.53 76 ALA B N 1
ATOM 4660 C CA . ALA B 2 76 ? -20.414 -30.726 -12.605 1.00 58.41 76 ALA B CA 1
ATOM 4661 C C . ALA B 2 76 ? -19.519 -30.912 -13.826 1.00 57.54 76 ALA B C 1
ATOM 4662 O O . ALA B 2 76 ? -19.870 -31.658 -14.749 1.00 53.98 76 ALA B O 1
ATOM 4669 N N . LYS B 2 77 ? -18.369 -30.223 -13.865 1.00 50.53 77 LYS B N 1
ATOM 4670 C CA . LYS B 2 77 ? -17.438 -30.350 -14.968 1.00 49.53 77 LYS B CA 1
ATOM 4671 C C . LYS B 2 77 ? -16.315 -31.345 -14.699 1.00 53.87 77 LYS B C 1
ATOM 4672 O O . LYS B 2 77 ? -15.530 -31.621 -15.617 1.00 48.74 77 LYS B O 1
ATOM 4691 N N . ASN B 2 78 ? -16.236 -31.908 -13.481 1.00 52.24 78 ASN B N 1
ATOM 4692 C CA . ASN B 2 78 ? -15.152 -32.817 -13.110 1.00 48.77 78 ASN B CA 1
ATOM 4693 C C . ASN B 2 78 ? -13.795 -32.135 -13.238 1.00 44.54 78 ASN B C 1
ATOM 4694 O O . ASN B 2 78 ? -12.856 -32.664 -13.843 1.00 46.11 78 ASN B O 1
ATOM 4705 N N . THR B 2 79 ? -13.692 -30.941 -12.672 1.00 44.03 79 THR B N 1
ATOM 4706 C CA . THR B 2 79 ? -12.435 -30.220 -12.723 1.00 40.74 79 THR B CA 1
ATOM 4707 C C . THR B 2 79 ? -12.015 -29.778 -11.332 1.00 38.13 79 THR B C 1
ATOM 4708 O O . THR B 2 79 ? -12.798 -29.774 -10.378 1.00 41.35 79 THR B O 1
ATOM 4719 N N . VAL B 2 80 ? -10.763 -29.346 -11.262 1.00 39.51 80 VAL B N 1
ATOM 4720 C CA . VAL B 2 80 ? -10.175 -28.749 -10.074 1.00 36.68 80 VAL B CA 1
ATOM 4721 C C . VAL B 2 80 ? -9.195 -27.709 -10.600 1.00 35.69 80 VAL B C 1
ATOM 4722 O O . VAL B 2 80 ? -8.671 -27.845 -11.706 1.00 38.50 80 VAL B O 1
ATOM 4735 N N . TYR B 2 81 ? -8.921 -26.680 -9.795 1.00 34.57 81 TYR B N 1
ATOM 4736 C CA . TYR B 2 81 ? -7.954 -25.665 -10.189 1.00 40.18 81 TYR B CA 1
ATOM 4737 C C . TYR B 2 81 ? -7.100 -25.311 -8.974 1.00 38.89 81 TYR B C 1
ATOM 4738 O O . TYR B 2 81 ? -7.453 -25.580 -7.828 1.00 38.82 81 TYR B O 1
ATOM 4756 N N . LEU B 2 82 ? -5.949 -24.714 -9.248 1.00 35.43 82 LEU B N 1
ATOM 4757 C CA . LEU B 2 82 ? -5.051 -24.186 -8.227 1.00 35.52 82 LEU B CA 1
ATOM 4758 C C . LEU B 2 82 ? -4.695 -22.759 -8.629 1.00 41.35 82 LEU B C 1
ATOM 4759 O O . LEU B 2 82 ? -3.961 -22.554 -9.601 1.00 40.24 82 LEU B O 1
ATOM 4775 N N . GLN B 2 83 ? -5.188 -21.783 -7.870 1.00 39.66 83 GLN B N 1
ATOM 4776 C CA . GLN B 2 83 ? -4.845 -20.379 -8.091 1.00 44.67 83 GLN B CA 1
ATOM 4777 C C . GLN B 2 83 ? -3.679 -20.024 -7.175 1.00 38.29 83 GLN B C 1
ATOM 4778 O O . GLN B 2 83 ? -3.777 -20.177 -5.946 1.00 42.48 83 GLN B O 1
ATOM 4792 N N . MET B 2 84 ? -2.559 -19.638 -7.773 1.00 37.25 84 MET B N 1
ATOM 4793 C CA . MET B 2 84 ? -1.317 -19.397 -7.063 1.00 36.11 84 MET B CA 1
ATOM 4794 C C . MET B 2 84 ? -0.964 -17.917 -7.122 1.00 47.27 84 MET B C 1
ATOM 4795 O O . MET B 2 84 ? -0.588 -17.409 -8.183 1.00 42.68 84 MET B O 1
ATOM 4809 N N . ASN B 2 85 ? -1.018 -17.251 -5.975 1.00 45.79 85 ASN B N 1
ATOM 4810 C CA . ASN B 2 85 ? -0.731 -15.831 -5.852 1.00 48.28 85 ASN B CA 1
ATOM 4811 C C . ASN B 2 85 ? 0.605 -15.633 -5.149 1.00 47.35 85 ASN B C 1
ATOM 4812 O O . ASN B 2 85 ? 1.085 -16.500 -4.422 1.00 46.75 85 ASN B O 1
ATOM 4823 N N . SER B 2 86 ? 1.204 -14.466 -5.367 1.00 46.54 86 SER B N 1
ATOM 4824 C CA . SER B 2 86 ? 2.438 -14.104 -4.677 1.00 47.70 86 SER B CA 1
ATOM 4825 C C . SER B 2 86 ? 3.484 -15.210 -4.816 1.00 46.22 86 SER B C 1
ATOM 4826 O O . SER B 2 86 ? 4.083 -15.679 -3.845 1.00 46.97 86 SER B O 1
ATOM 4834 N N . LEU B 2 87 ? 3.723 -15.603 -6.060 1.00 44.39 87 LEU B N 1
ATOM 4835 C CA . LEU B 2 87 ? 4.633 -16.700 -6.334 1.00 44.05 87 LEU B CA 1
ATOM 4836 C C . LEU B 2 87 ? 6.080 -16.323 -6.038 1.00 52.21 87 LEU B C 1
ATOM 4837 O O . LEU B 2 87 ? 6.499 -15.173 -6.198 1.00 50.39 87 LEU B O 1
ATOM 4853 N N . LYS B 2 88 ? 6.851 -17.320 -5.598 1.00 46.22 88 LYS B N 1
ATOM 4854 C CA . LYS B 2 88 ? 8.242 -17.148 -5.231 1.00 48.06 88 LYS B CA 1
ATOM 4855 C C . LYS B 2 88 ? 9.093 -18.078 -6.064 1.00 48.13 88 LYS B C 1
ATOM 4856 O O . LYS B 2 88 ? 8.623 -19.130 -6.492 1.00 46.07 88 LYS B O 1
ATOM 4875 N N . PRO B 2 89 ? 10.351 -17.747 -6.283 1.00 54.16 89 PRO B N 1
ATOM 4876 C CA . PRO B 2 89 ? 11.176 -18.611 -7.138 1.00 48.87 89 PRO B CA 1
ATOM 4877 C C . PRO B 2 89 ? 11.192 -20.052 -6.685 1.00 49.58 89 PRO B C 1
ATOM 4878 O O . PRO B 2 89 ? 11.300 -20.963 -7.522 1.00 45.78 89 PRO B O 1
ATOM 4889 N N . GLU B 2 90 ? 11.114 -20.293 -5.377 1.00 48.22 90 GLU B N 1
ATOM 4890 C CA . GLU B 2 90 ? 11.116 -21.658 -4.870 1.00 52.30 90 GLU B CA 1
ATOM 4891 C C . GLU B 2 90 ? 9.836 -22.420 -5.190 1.00 51.08 90 GLU B C 1
ATOM 4892 O O . GLU B 2 90 ? 9.786 -23.633 -4.954 1.00 46.48 90 GLU B O 1
ATOM 4904 N N . ASP B 2 91 ? 8.806 -21.746 -5.695 1.00 44.93 91 ASP B N 1
ATOM 4905 C CA . ASP B 2 91 ? 7.614 -22.431 -6.164 1.00 45.66 91 ASP B CA 1
ATOM 4906 C C . ASP B 2 91 ? 7.810 -23.035 -7.545 1.00 44.54 91 ASP B C 1
ATOM 4907 O O . ASP B 2 91 ? 6.899 -23.690 -8.058 1.00 40.31 91 ASP B O 1
ATOM 4916 N N . THR B 2 92 ? 8.965 -22.803 -8.158 1.00 45.22 92 THR B N 1
ATOM 4917 C CA . THR B 2 92 ? 9.241 -23.365 -9.466 1.00 42.45 92 THR B CA 1
ATOM 4918 C C . THR B 2 92 ? 9.263 -24.875 -9.372 1.00 40.50 92 THR B C 1
ATOM 4919 O O . THR B 2 92 ? 9.978 -25.451 -8.539 1.00 37.82 92 THR B O 1
ATOM 4930 N N . ALA B 2 93 ? 8.516 -25.520 -10.253 1.00 39.59 93 ALA B N 1
ATOM 4931 C CA . ALA B 2 93 ? 8.471 -26.971 -10.247 1.00 39.93 93 ALA B CA 1
ATOM 4932 C C . ALA B 2 93 ? 7.574 -27.438 -11.372 1.00 39.38 93 ALA B C 1
ATOM 4933 O O . ALA B 2 93 ? 6.862 -26.646 -11.991 1.00 38.33 93 ALA B O 1
ATOM 4940 N N . VAL B 2 94 ? 7.612 -28.742 -11.614 1.00 37.76 94 VAL B N 1
ATOM 4941 C CA . VAL B 2 94 ? 6.606 -29.429 -12.405 1.00 39.69 94 VAL B CA 1
ATOM 4942 C C . VAL B 2 94 ? 5.459 -29.767 -11.460 1.00 37.28 94 VAL B C 1
ATOM 4943 O O . VAL B 2 94 ? 5.679 -30.451 -10.460 1.00 39.27 94 VAL B O 1
ATOM 4956 N N . TYR B 2 95 ? 4.256 -29.269 -11.761 1.00 34.75 95 TYR B N 1
ATOM 4957 C CA . TYR B 2 95 ? 3.068 -29.501 -10.942 1.00 34.17 95 TYR B CA 1
ATOM 4958 C C . TYR B 2 95 ? 2.235 -30.612 -11.560 1.00 38.73 95 TYR B C 1
ATOM 4959 O O . TYR B 2 95 ? 1.998 -30.620 -12.769 1.00 39.25 95 TYR B O 1
ATOM 4977 N N . TYR B 2 96 ? 1.755 -31.527 -10.722 1.00 34.52 96 TYR B N 1
ATOM 4978 C CA . TYR B 2 96 ? 0.957 -32.663 -11.157 1.00 34.31 96 TYR B CA 1
ATOM 4979 C C . TYR B 2 96 ? -0.414 -32.600 -10.521 1.00 36.00 96 TYR B C 1
ATOM 4980 O O . TYR B 2 96 ? -0.521 -32.430 -9.310 1.00 34.58 96 TYR B O 1
ATOM 4998 N N . CYS B 2 97 ? -1.445 -32.741 -11.328 1.00 33.98 97 CYS B N 1
ATOM 4999 C CA . CYS B 2 97 ? -2.776 -33.013 -10.822 1.00 33.91 97 CYS B CA 1
ATOM 5000 C C . CYS B 2 97 ? -2.854 -34.484 -10.440 1.00 37.49 97 CYS B C 1
ATOM 5001 O O . CYS B 2 97 ? -2.221 -35.339 -11.076 1.00 35.81 97 CYS B O 1
ATOM 5008 N N . ALA B 2 98 ? -3.619 -34.772 -9.383 1.00 34.14 98 ALA B N 1
ATOM 5009 C CA . ALA B 2 98 ? -3.751 -36.140 -8.897 1.00 34.37 98 ALA B CA 1
ATOM 5010 C C . ALA B 2 98 ? -5.155 -36.364 -8.375 1.00 34.82 98 ALA B C 1
ATOM 5011 O O . ALA B 2 98 ? -5.810 -35.438 -7.881 1.00 35.19 98 ALA B O 1
ATOM 5018 N N . ALA B 2 99 ? -5.596 -37.620 -8.437 1.00 35.70 99 ALA B N 1
ATOM 5019 C CA . ALA B 2 99 ? -6.916 -37.940 -7.937 1.00 34.85 99 ALA B CA 1
ATOM 5020 C C . ALA B 2 99 ? -6.948 -39.367 -7.419 1.00 36.51 99 ALA B C 1
ATOM 5021 O O . ALA B 2 99 ? -6.071 -40.190 -7.695 1.00 36.86 99 ALA B O 1
ATOM 5028 N N . ARG B 2 100 ? -7.990 -39.642 -6.658 1.00 35.18 100 ARG B N 1
ATOM 5029 C CA . ARG B 2 100 ? -8.191 -40.961 -6.080 1.00 36.42 100 ARG B CA 1
ATOM 5030 C C . ARG B 2 100 ? -9.683 -41.230 -6.103 1.00 40.89 100 ARG B C 1
ATOM 5031 O O . ARG B 2 100 ? -10.493 -40.307 -6.142 1.00 39.17 100 ARG B O 1
ATOM 5052 N N . ARG B 2 101 ? -10.035 -42.516 -6.078 1.00 40.05 101 ARG B N 1
ATOM 5053 C CA . ARG B 2 101 ? -11.443 -42.895 -6.103 1.00 41.99 101 ARG B CA 1
ATOM 5054 C C . ARG B 2 101 ? -12.137 -42.482 -4.823 1.00 40.88 101 ARG B C 1
ATOM 5055 O O . ARG B 2 101 ? -13.284 -42.030 -4.854 1.00 40.35 101 ARG B O 1
ATOM 5076 N N . SER B 2 102 ? -11.468 -42.663 -3.686 1.00 36.14 102 SER B N 1
ATOM 5077 C CA . SER B 2 102 ? -12.064 -42.354 -2.395 1.00 37.55 102 SER B CA 1
ATOM 5078 C C . SER B 2 102 ? -12.275 -40.855 -2.225 1.00 38.93 102 SER B C 1
ATOM 5079 O O . SER B 2 102 ? -11.523 -40.035 -2.767 1.00 35.60 102 SER B O 1
ATOM 5087 N N . GLN B 2 103 ? -13.311 -40.504 -1.449 1.00 36.16 103 GLN B N 1
ATOM 5088 C CA . GLN B 2 103 ? -13.610 -39.090 -1.219 1.00 39.82 103 GLN B CA 1
ATOM 5089 C C . GLN B 2 103 ? -12.581 -38.416 -0.321 1.00 37.53 103 GLN B C 1
ATOM 5090 O O . GLN B 2 103 ? -12.536 -37.173 -0.257 1.00 37.45 103 GLN B O 1
ATOM 5104 N N . ILE B 2 104 ? -11.787 -39.206 0.427 1.00 35.14 104 ILE B N 1
ATOM 5105 C CA . ILE B 2 104 ? -11.025 -38.679 1.548 1.00 34.69 104 ILE B CA 1
ATOM 5106 C C . ILE B 2 104 ? -9.726 -38.041 1.086 1.00 34.32 104 ILE B C 1
ATOM 5107 O O . ILE B 2 104 ? -8.963 -38.616 0.297 1.00 34.26 104 ILE B O 1
ATOM 5123 N N . LEU B 2 105 ? -9.430 -36.882 1.664 1.00 34.10 105 LEU B N 1
ATOM 5124 C CA . LEU B 2 105 ? -8.252 -36.118 1.285 1.00 33.82 105 LEU B CA 1
ATOM 5125 C C . LEU B 2 105 ? -7.068 -36.557 2.149 1.00 33.58 105 LEU B C 1
ATOM 5126 O O . LEU B 2 105 ? -6.602 -35.845 3.032 1.00 33.42 105 LEU B O 1
ATOM 5142 N N . PHE B 2 106 ? -6.607 -37.788 1.889 1.00 33.61 106 PHE B N 1
ATOM 5143 C CA . PHE B 2 106 ? -5.244 -38.162 2.273 1.00 33.48 106 PHE B CA 1
ATOM 5144 C C . PHE B 2 106 ? -4.247 -37.328 1.466 1.00 33.47 106 PHE B C 1
ATOM 5145 O O . PHE B 2 106 ? -4.586 -36.761 0.419 1.00 33.52 106 PHE B O 1
ATOM 5162 N N . THR B 2 107 ? -2.986 -37.298 1.928 1.00 33.45 107 THR B N 1
ATOM 5163 C CA . THR B 2 107 ? -1.985 -36.442 1.309 1.00 33.51 107 THR B CA 1
ATOM 5164 C C . THR B 2 107 ? -0.701 -37.146 0.862 1.00 36.21 107 THR B C 1
ATOM 5165 O O . THR B 2 107 ? 0.204 -36.477 0.326 1.00 33.90 107 THR B O 1
ATOM 5176 N N . SER B 2 108 ? -0.602 -38.469 1.026 1.00 33.87 108 SER B N 1
ATOM 5177 C CA . SER B 2 108 ? 0.563 -39.194 0.522 1.00 34.21 108 SER B CA 1
ATOM 5178 C C . SER B 2 108 ? 0.449 -39.516 -0.958 1.00 34.39 108 SER B C 1
ATOM 5179 O O . SER B 2 108 ? -0.609 -39.939 -1.450 1.00 34.31 108 SER B O 1
ATOM 5187 N N . ARG B 2 109 ? 1.569 -39.321 -1.672 1.00 34.71 109 ARG B N 1
ATOM 5188 C CA . ARG B 2 109 ? 1.633 -39.722 -3.071 1.00 35.22 109 ARG B CA 1
ATOM 5189 C C . ARG B 2 109 ? 1.082 -41.124 -3.279 1.00 35.08 109 ARG B C 1
ATOM 5190 O O . ARG B 2 109 ? 0.379 -41.404 -4.257 1.00 35.13 109 ARG B O 1
ATOM 5211 N N . THR B 2 110 ? 1.442 -42.041 -2.384 1.00 35.17 110 THR B N 1
ATOM 5212 C CA . THR B 2 110 ? 1.035 -43.419 -2.558 1.00 37.27 110 THR B CA 1
ATOM 5213 C C . THR B 2 110 ? -0.474 -43.607 -2.471 1.00 40.93 110 THR B C 1
ATOM 5214 O O . THR B 2 110 ? -0.977 -44.604 -2.983 1.00 42.14 110 THR B O 1
ATOM 5225 N N . ASP B 2 111 ? -1.215 -42.657 -1.903 1.00 36.22 111 ASP B N 1
ATOM 5226 C CA . ASP B 2 111 ? -2.678 -42.778 -1.798 1.00 34.54 111 ASP B CA 1
ATOM 5227 C C . ASP B 2 111 ? -3.427 -42.382 -3.071 1.00 36.73 111 ASP B C 1
ATOM 5228 O O . ASP B 2 111 ? -4.666 -42.514 -3.118 1.00 35.99 111 ASP B O 1
ATOM 5237 N N . TYR B 2 112 ? -2.735 -41.894 -4.086 1.00 34.79 112 TYR B N 1
ATOM 5238 C CA . TYR B 2 112 ? -3.368 -41.378 -5.293 1.00 35.78 112 TYR B CA 1
ATOM 5239 C C . TYR B 2 112 ? -3.175 -42.305 -6.478 1.00 40.66 112 TYR B C 1
ATOM 5240 O O . TYR B 2 112 ? -2.047 -42.623 -6.844 1.00 42.11 112 TYR B O 1
ATOM 5258 N N . GLU B 2 113 ? -4.282 -42.697 -7.091 1.00 41.08 113 GLU B N 1
ATOM 5259 C CA . GLU B 2 113 ? -4.274 -43.628 -8.223 1.00 40.48 113 GLU B CA 1
ATOM 5260 C C . GLU B 2 113 ? -4.094 -42.966 -9.581 1.00 42.26 113 GLU B C 1
ATOM 5261 O O . GLU B 2 113 ? -3.505 -43.572 -10.489 1.00 43.81 113 GLU B O 1
ATOM 5273 N N . PHE B 2 114 ? -4.601 -41.758 -9.761 1.00 39.61 114 PHE B N 1
ATOM 5274 C CA . PHE B 2 114 ? -4.596 -41.105 -11.060 1.00 40.79 114 PHE B CA 1
ATOM 5275 C C . PHE B 2 114 ? -3.723 -39.868 -11.044 1.00 40.74 114 PHE B C 1
ATOM 5276 O O . PHE B 2 114 ? -3.736 -39.113 -10.073 1.00 36.24 114 PHE B O 1
ATOM 5293 N N . TRP B 2 115 ? -2.999 -39.652 -12.145 1.00 41.95 115 TRP B N 1
ATOM 5294 C CA . TRP B 2 115 ? -1.967 -38.628 -12.253 1.00 39.87 115 TRP B CA 1
ATOM 5295 C C . TRP B 2 115 ? -1.998 -37.975 -13.629 1.00 41.74 115 TRP B C 1
ATOM 5296 O O . TRP B 2 115 ? -2.077 -38.661 -14.650 1.00 41.62 115 TRP B O 1
ATOM 5317 N N . GLY B 2 116 ? -1.909 -36.654 -13.644 1.00 39.69 116 GLY B N 1
ATOM 5318 C CA . GLY B 2 116 ? -1.602 -35.919 -14.845 1.00 40.00 116 GLY B CA 1
ATOM 5319 C C . GLY B 2 116 ? -0.150 -36.088 -15.219 1.00 44.15 116 GLY B C 1
ATOM 5320 O O . GLY B 2 116 ? 0.642 -36.703 -14.509 1.00 43.37 116 GLY B O 1
ATOM 5324 N N . GLN B 2 117 ? 0.212 -35.535 -16.379 1.00 43.88 117 GLN B N 1
ATOM 5325 C CA . GLN B 2 117 ? 1.576 -35.700 -16.870 1.00 50.88 117 GLN B CA 1
ATOM 5326 C C . GLN B 2 117 ? 2.550 -34.666 -16.329 1.00 48.04 117 GLN B C 1
ATOM 5327 O O . GLN B 2 117 ? 3.758 -34.819 -16.510 1.00 48.79 117 GLN B O 1
ATOM 5341 N N . GLY B 2 118 ? 2.068 -33.609 -15.704 1.00 44.72 118 GLY B N 1
ATOM 5342 C CA . GLY B 2 118 ? 2.978 -32.614 -15.167 1.00 45.95 118 GLY B CA 1
ATOM 5343 C C . GLY B 2 118 ? 2.974 -31.374 -16.025 1.00 46.62 118 GLY B C 1
ATOM 5344 O O . GLY B 2 118 ? 3.017 -31.472 -17.257 1.00 49.82 118 GLY B O 1
ATOM 5348 N N . THR B 2 119 ? 2.872 -30.209 -15.385 1.00 43.07 119 THR B N 1
ATOM 5349 C CA . THR B 2 119 ? 2.829 -28.915 -16.063 1.00 46.33 119 THR B CA 1
ATOM 5350 C C . THR B 2 119 ? 3.887 -28.019 -15.452 1.00 41.00 119 THR B C 1
ATOM 5351 O O . THR B 2 119 ? 3.979 -27.924 -14.227 1.00 37.88 119 THR B O 1
ATOM 5362 N N . GLN B 2 120 ? 4.703 -27.381 -16.297 1.00 37.55 120 GLN B N 1
ATOM 5363 C CA . GLN B 2 120 ? 5.779 -26.566 -15.777 1.00 38.70 120 GLN B CA 1
ATOM 5364 C C . GLN B 2 120 ? 5.274 -25.234 -15.252 1.00 39.15 120 GLN B C 1
ATOM 5365 O O . GLN B 2 120 ? 4.471 -24.552 -15.898 1.00 37.45 120 GLN B O 1
ATOM 5379 N N . VAL B 2 121 ? 5.759 -24.863 -14.069 1.00 36.36 121 VAL B N 1
ATOM 5380 C CA . VAL B 2 121 ? 5.549 -23.540 -13.483 1.00 36.06 121 VAL B CA 1
ATOM 5381 C C . VAL B 2 121 ? 6.947 -23.017 -13.188 1.00 44.08 121 VAL B C 1
ATOM 5382 O O . VAL B 2 121 ? 7.740 -23.702 -12.525 1.00 42.35 121 VAL B O 1
ATOM 5395 N N . THR B 2 122 ? 7.280 -21.846 -13.729 1.00 40.26 122 THR B N 1
ATOM 5396 C CA . THR B 2 122 ? 8.612 -21.269 -13.571 1.00 40.50 122 THR B CA 1
ATOM 5397 C C . THR B 2 122 ? 8.459 -19.845 -13.070 1.00 42.71 122 THR B C 1
ATOM 5398 O O . THR B 2 122 ? 7.783 -19.037 -13.704 1.00 45.17 122 THR B O 1
ATOM 5409 N N . VAL B 2 123 ? 9.071 -19.554 -11.925 1.00 41.17 123 VAL B N 1
ATOM 5410 C CA . VAL B 2 123 ? 8.956 -18.262 -11.261 1.00 43.20 123 VAL B CA 1
ATOM 5411 C C . VAL B 2 123 ? 10.353 -17.657 -11.237 1.00 50.81 123 VAL B C 1
ATOM 5412 O O . VAL B 2 123 ? 11.267 -18.212 -10.604 1.00 48.04 123 VAL B O 1
ATOM 5425 N N . SER B 2 124 ? 10.514 -16.531 -11.930 1.00 53.65 124 SER B N 1
ATOM 5426 C CA . SER B 2 124 ? 11.814 -15.897 -12.118 1.00 55.19 124 SER B CA 1
ATOM 5427 C C . SER B 2 124 ? 12.073 -14.878 -11.022 1.00 66.28 124 SER B C 1
ATOM 5428 O O . SER B 2 124 ? 11.361 -13.863 -10.925 1.00 70.55 124 SER B O 1
ATOM 5436 N N . GLY B 2 125 ? 13.113 -15.129 -10.226 1.00 85.63 125 GLY B N 1
ATOM 5437 C CA . GLY B 2 125 ? 13.666 -14.128 -9.341 1.00 71.55 125 GLY B CA 1
ATOM 5438 C C . GLY B 2 125 ? 14.548 -13.097 -10.015 1.00 84.98 125 GLY B C 1
ATOM 5439 O O . GLY B 2 125 ? 14.855 -12.066 -9.406 1.00 82.11 125 GLY B O 1
ATOM 5443 N N . LEU B 2 126 ? 14.969 -13.358 -11.251 1.00 94.08 126 LEU B N 1
ATOM 5444 C CA . LEU B 2 126 ? 15.651 -12.338 -12.030 1.00 90.97 126 LEU B CA 1
ATOM 5445 C C . LEU B 2 126 ? 14.781 -11.089 -12.120 1.00 105.31 126 LEU B C 1
ATOM 5446 O O . LEU B 2 126 ? 13.552 -11.173 -12.249 1.00 103.57 126 LEU B O 1
ATOM 5462 N N . GLU B 2 127 ? 15.424 -9.920 -12.084 1.00 102.24 127 GLU B N 1
ATOM 5463 C CA . GLU B 2 127 ? 14.682 -8.691 -12.344 1.00 100.02 127 GLU B CA 1
ATOM 5464 C C . GLU B 2 127 ? 14.339 -8.564 -13.828 1.00 95.19 127 GLU B C 1
ATOM 5465 O O . GLU B 2 127 ? 13.266 -8.050 -14.168 1.00 102.50 127 GLU B O 1
ATOM 5477 N N . VAL B 2 128 ? 15.210 -9.050 -14.720 1.00 84.78 128 VAL B N 1
ATOM 5478 C CA . VAL B 2 128 ? 14.960 -9.066 -16.165 1.00 86.38 128 VAL B CA 1
ATOM 5479 C C . VAL B 2 128 ? 14.936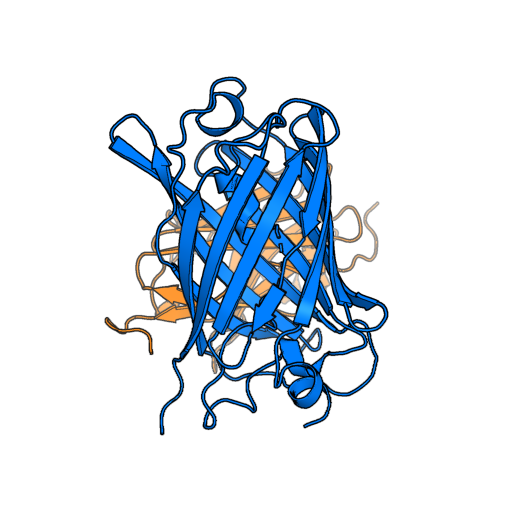 -10.522 -16.616 1.00 86.55 128 VAL B C 1
ATOM 5480 O O . VAL B 2 128 ? 15.974 -11.197 -16.612 1.00 88.96 128 VAL B O 1
ATOM 5493 N N . LEU B 2 129 ? 13.764 -10.993 -17.055 1.00 78.35 129 LEU B N 1
ATOM 5494 C CA . LEU B 2 129 ? 13.535 -12.431 -17.146 1.00 88.28 129 LEU B CA 1
ATOM 5495 C C . LEU B 2 129 ? 14.507 -13.116 -18.098 1.00 94.93 129 LEU B C 1
ATOM 5496 O O . LEU B 2 129 ? 15.034 -14.193 -17.785 1.00 99.63 129 LEU B O 1
ATOM 5512 N N . PHE B 2 130 ? 14.755 -12.519 -19.258 1.00 87.44 130 PHE B N 1
ATOM 5513 C CA . PHE B 2 130 ? 15.556 -13.174 -20.289 1.00 91.73 130 PHE B CA 1
ATOM 5514 C C . PHE B 2 130 ? 16.869 -12.425 -20.534 1.00 87.05 130 PHE B C 1
ATOM 5515 O O . PHE B 2 130 ? 16.884 -11.369 -21.169 1.00 97.47 130 PHE B O 1
#

InterPro domains:
  IPR000786 Green fluorescent protein, GFP [PR01229] (3-27)
  IPR000786 Green fluorescent protein, GFP [PR01229] (28-48)
  IPR000786 Green fluorescent protein, GFP [PR01229] (49-69)
  IPR000786 Green fluorescent protein, GFP [PR01229] (70-85)
  IPR000786 Green fluorescent protein, GFP [PR01229] (86-108)
  IPR000786 Green fluorescent protein, GFP [PR01229] (109-129)
  IPR000786 Green fluorescent protein, GFP [PR01229] (130-149)
  IPR000786 Green fluorescent protein, GFP [PR01229] (150-171)
  IPR000786 Green fluorescent protein, GFP [PR01229] (173-192)
  IPR000786 Green fluorescent protein, GFP [PR01229] (193-211)
  IPR000786 Green fluorescent protein, GFP [PR01229] (214-237)
  IPR009017 Green fluorescent protein [G3DSA:2.40.155.10] (1-145)
  IPR009017 Green fluorescent protein [G3DSA:2.40.155.10] (146-238)
  IPR009017 Green fluorescent protein [SSF54511] (2-228)
  IPR011584 Green fluorescent protein-related [PF01353] (14-227)

GO terms:
  GO:0006091 generation of precursor metabolites and energy (P, TAS)
  GO:0008218 bioluminescence (P, TAS)

Nearest PDB structures (foldseek):
  5aqb-assembly1_B  TM=1.001E+00  e=3.391E-48  Aequorea victoria
  3ai4-assembly1_A  TM=1.003E+00  e=3.782E-48  Aequorea victoria
  6hr1-assembly1_A  TM=9.934E-01  e=4.707E-48  Oryctolagus cuniculus
  8bav-assembly2_B  TM=9.995E-01  e=2.565E-47  Aequorea victoria
  8dta-assembly1_A  TM=1.002E+00  e=5.516E-47  Aequorea victoria

B-factor: mean 50.17, std 18.24, range [24.12, 171.21]

Secondary structure (DSSP, 8-state):
-HHHHTTSSEEEEEEEEEEEETTEEEEEEEEEEEETTTTEEEEEEEETTSS-SS-GGGGTTT--GGGSB--GGGGGG-HHHHTTTT-EEEEEEEEETTS-EEEEEEEEEEETTEEEEEEEEEEE---TTSTTTTT-B-S----EEEEEEEEGGGTEEEEEEEEEEEBTTS-EEEEEEEEEEEESSSS--PPPPSEEEEEEEEEE--TT--SSEEEEEEEEEEE----/------EEEEE-EEEETT--EEEEEEESS--S-EEEEEE-TTS--EEEEEE-TTSS-EEE-GGGTTTEEEEEETTTTEEEEEE-S--GGG-EEEEEEE-SSSS----GGG--EE---EEEEEE-SSS--

Solvent-accessible surface area: 15730 Å² total

Organism: Aequorea victoria (NCBI:txid6100)

Sequence (356 aa):
SKGEELFTGVVPILVELDGDVNGHKFSVSGEGEGDATYGKLTLKFICTTGKLPVPWPTLVTTFVQCFARYPDHMKQHDFFKSAMPEGYVQERTIFFKDDGNYKTRAEVKFEGDTLVNRIELKGIDFKEDGNILGHKLEYNYNSHNVYIMADKQKNGIKVNFKIRHNIEDGSVHLADHYQQNTPIGDGPVLLPDNHYLSTQSALSKDPNEKRDHMVLLEFVTAAGITHSMAQVQLVESGGGLVQAGGSLRLSCAASGPTGAMAWFRQAPGKEREFVGGISRSGTDTYYVDSVKGRFTIDRDNAKNTVYLQMNSLKPEDTAVYYCAARRSQILFTSRTDYEFWGQGTQVTVSGLEVLF

Foldseek 3Di:
DVLVVLQQAKFKEKEWEWEAAANDTWIKIKIDIAHLCQQKDKMKMFTPVAADQWDPVVCVVVRANLSAHEPPVFVLARQQSQLPQQFKKKWKWKAKVVAKIKTKIWTWHDDDRYTYTYMYIYIYGGDCCDCISVVFFDQWFFKWKKKWAFPVVQLWIKIWTWGWTQGNVGHTIIITMTMIMHHRDDDHGRGHHIWIKIKGKTWDDDVPDPGHMIIMMMHIYIDDDDD/DDDDKAKAKDWADEEAQQAKIKIKIAIPAAAFKKFKWWAAPPGDIFTAKIAFSVRPDIDGDPVQPPFWDKDADRVRRMIMIIGGRHHQVVWTWMKMFGHRHRDDDTDPVRTDYIHPTDTHGYDPDPDRD

Radius of gyration: 20.86 Å; Cα contacts (8 Å, |Δi|>4): 964; chains: 2; bounding box: 49×52×56 Å